Protein AF-Q8TXS4-F1 (afdb_monomer)

Mean predicted aligned error: 10.12 Å

Structure (mmCIF, N/CA/C/O backbone):
data_AF-Q8TXS4-F1
#
_entry.id   AF-Q8TXS4-F1
#
loop_
_atom_site.group_PDB
_atom_site.id
_atom_site.type_symbol
_atom_site.label_atom_id
_atom_site.label_alt_id
_atom_site.label_comp_id
_atom_site.label_asym_id
_atom_site.label_entity_id
_atom_site.label_seq_id
_atom_site.pdbx_PDB_ins_code
_atom_site.Cartn_x
_atom_site.Cartn_y
_atom_site.Cartn_z
_atom_site.occupancy
_atom_site.B_iso_or_equiv
_atom_site.auth_seq_id
_atom_site.auth_comp_id
_atom_site.auth_asym_id
_atom_site.auth_atom_id
_atom_site.pdbx_PDB_model_num
ATOM 1 N N . MET A 1 1 ? 24.241 5.174 -9.490 1.00 76.69 1 MET A N 1
ATOM 2 C CA . MET A 1 1 ? 23.775 6.094 -8.426 1.00 76.69 1 MET A CA 1
ATOM 3 C C . MET A 1 1 ? 23.620 5.299 -7.142 1.00 76.69 1 MET A C 1
ATOM 5 O O . MET A 1 1 ? 23.327 4.119 -7.252 1.00 76.69 1 MET A O 1
ATOM 9 N N . ASP A 1 2 ? 23.836 5.880 -5.960 1.00 83.88 2 ASP A N 1
ATOM 10 C CA . ASP A 1 2 ? 23.530 5.173 -4.710 1.00 83.88 2 ASP A CA 1
ATOM 11 C C . ASP A 1 2 ? 22.071 5.401 -4.267 1.00 83.88 2 ASP A C 1
ATOM 13 O O . ASP A 1 2 ? 21.430 6.391 -4.632 1.00 83.88 2 ASP A O 1
ATOM 17 N N . VAL A 1 3 ? 21.541 4.469 -3.471 1.00 84.56 3 VAL A N 1
ATOM 18 C CA . VAL A 1 3 ? 20.161 4.510 -2.960 1.00 84.56 3 VAL A CA 1
ATOM 19 C C . VAL A 1 3 ? 19.860 5.779 -2.158 1.00 84.56 3 VAL A C 1
ATOM 21 O O . VAL A 1 3 ? 18.733 6.269 -2.164 1.00 84.56 3 VAL A O 1
ATOM 24 N N . LYS A 1 4 ? 20.860 6.363 -1.490 1.00 83.50 4 LYS A N 1
ATOM 25 C CA . LYS A 1 4 ? 20.676 7.559 -0.668 1.00 83.50 4 LYS A CA 1
ATOM 26 C C . LYS A 1 4 ? 20.434 8.787 -1.544 1.00 83.50 4 LYS A C 1
ATOM 28 O O . LYS A 1 4 ? 19.591 9.607 -1.184 1.00 83.50 4 LYS A O 1
ATOM 33 N N . THR A 1 5 ? 21.123 8.903 -2.680 1.0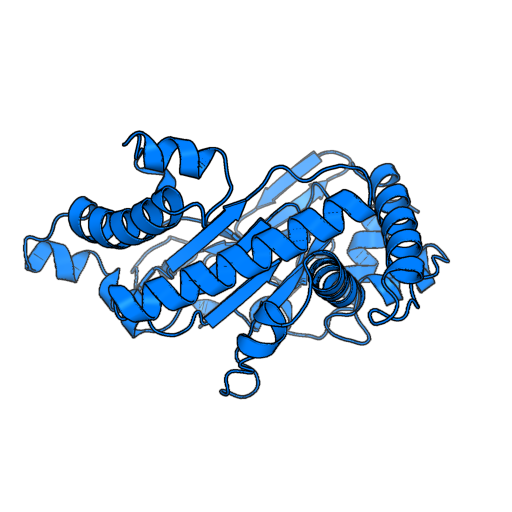0 85.50 5 THR A N 1
ATOM 34 C CA . THR A 1 5 ? 20.860 9.952 -3.673 1.00 85.50 5 THR A CA 1
ATOM 35 C C . THR A 1 5 ? 19.455 9.812 -4.247 1.00 85.50 5 THR A C 1
ATOM 37 O O . THR A 1 5 ? 18.709 10.784 -4.201 1.00 85.50 5 THR A O 1
ATOM 40 N N . LEU A 1 6 ? 19.057 8.614 -4.695 1.00 88.50 6 LEU A N 1
ATOM 41 C CA . LEU A 1 6 ? 17.713 8.383 -5.244 1.00 88.50 6 LEU A CA 1
ATOM 42 C C . LEU A 1 6 ? 16.617 8.791 -4.247 1.00 88.50 6 LEU A C 1
ATOM 44 O O . LEU A 1 6 ? 15.719 9.564 -4.578 1.00 88.50 6 LEU A O 1
ATOM 48 N N . VAL A 1 7 ? 16.718 8.309 -3.005 1.00 87.81 7 VAL A N 1
ATOM 49 C CA . VAL A 1 7 ? 15.757 8.618 -1.937 1.00 87.81 7 VAL A CA 1
ATOM 50 C C . VAL A 1 7 ? 15.738 10.119 -1.631 1.00 87.81 7 VAL A C 1
ATOM 52 O O . VAL A 1 7 ? 14.669 10.706 -1.468 1.00 87.81 7 VAL A O 1
ATOM 55 N N . GLY A 1 8 ? 16.909 10.760 -1.566 1.00 87.12 8 GLY A N 1
ATOM 56 C CA . GLY A 1 8 ? 17.025 12.197 -1.322 1.00 87.12 8 GLY A CA 1
ATOM 57 C C . GLY A 1 8 ? 16.352 13.038 -2.406 1.00 87.12 8 GLY A C 1
ATOM 58 O O . GLY A 1 8 ? 15.570 13.931 -2.086 1.00 87.12 8 GLY A O 1
ATOM 59 N N . GLU A 1 9 ? 16.611 12.717 -3.673 1.00 89.38 9 GLU A N 1
ATOM 60 C CA . GLU A 1 9 ? 16.019 13.387 -4.835 1.00 89.38 9 GLU A CA 1
ATOM 61 C C . GLU A 1 9 ? 14.502 13.186 -4.897 1.00 89.38 9 GLU A C 1
ATOM 63 O O . GLU A 1 9 ? 13.762 14.142 -5.140 1.00 89.38 9 GLU A O 1
ATOM 68 N N . TYR A 1 10 ? 14.027 11.974 -4.595 1.00 91.81 10 TYR A N 1
ATOM 69 C CA . TYR A 1 10 ? 12.601 11.684 -4.496 1.00 91.81 10 TYR A CA 1
ATOM 70 C C . TYR A 1 10 ? 11.911 12.563 -3.454 1.00 91.81 10 TYR A C 1
ATOM 72 O O . TYR A 1 10 ? 11.004 13.322 -3.798 1.00 91.81 10 TYR A O 1
ATOM 80 N N . TYR A 1 11 ? 12.373 12.551 -2.202 1.00 88.94 11 TYR A N 1
ATOM 81 C CA . TYR A 1 11 ? 11.743 13.362 -1.159 1.00 88.94 11 TYR A CA 1
ATOM 82 C C . TYR A 1 11 ? 11.880 14.871 -1.402 1.00 88.94 11 TYR A C 1
ATOM 84 O O . TYR A 1 11 ? 10.976 15.618 -1.031 1.00 88.94 11 TYR A O 1
ATOM 92 N N . ALA A 1 12 ? 12.959 15.328 -2.046 1.00 87.75 12 ALA A N 1
ATOM 93 C CA . ALA A 1 12 ? 13.121 16.728 -2.439 1.00 87.75 12 ALA A CA 1
ATOM 94 C C . ALA A 1 12 ? 12.160 17.154 -3.563 1.00 87.75 12 ALA A C 1
ATOM 96 O O . ALA A 1 12 ? 11.830 18.334 -3.670 1.00 87.75 12 ALA A O 1
ATOM 97 N N . SER A 1 13 ? 11.710 16.209 -4.393 1.00 89.19 13 SER A N 1
ATOM 98 C CA . SER A 1 13 ? 10.765 16.471 -5.483 1.00 89.19 13 SER A CA 1
ATOM 99 C C . SER A 1 13 ? 9.302 16.546 -5.029 1.00 89.19 13 SER A C 1
ATOM 101 O O . SER A 1 13 ? 8.462 17.100 -5.740 1.00 89.19 13 SER A O 1
ATOM 103 N N . LEU A 1 14 ? 8.987 16.020 -3.840 1.00 88.31 14 LEU A N 1
ATOM 104 C CA . LEU A 1 14 ? 7.622 15.989 -3.329 1.00 88.31 14 LEU A CA 1
ATOM 105 C C . LEU A 1 14 ? 7.101 17.396 -2.976 1.00 88.31 14 LEU A C 1
ATOM 107 O O . LEU A 1 14 ? 7.807 18.180 -2.335 1.00 88.31 14 LEU A O 1
ATOM 111 N N . PRO A 1 15 ? 5.832 17.717 -3.300 1.00 87.31 15 PRO A N 1
ATOM 112 C CA . PRO A 1 15 ? 5.191 18.941 -2.846 1.00 87.31 15 PRO A CA 1
ATOM 113 C C . PRO A 1 15 ? 5.181 19.054 -1.319 1.00 87.31 15 PRO A C 1
ATOM 115 O O . PRO A 1 15 ? 4.984 18.075 -0.589 1.00 87.31 15 PRO A O 1
ATOM 118 N N . SER A 1 16 ? 5.328 20.284 -0.827 1.00 84.25 16 SER A N 1
ATOM 119 C CA . SER A 1 16 ? 5.259 20.556 0.608 1.00 84.25 16 SER A CA 1
ATOM 120 C C . SER A 1 16 ? 3.925 20.083 1.192 1.00 84.25 16 SER A C 1
ATOM 122 O O . SER A 1 16 ? 2.856 20.386 0.668 1.00 84.25 16 SER A O 1
ATOM 124 N N . GLY A 1 17 ? 3.993 19.337 2.295 1.00 83.94 17 GLY A N 1
ATOM 125 C CA . GLY A 1 17 ? 2.818 18.841 3.012 1.00 83.94 17 GLY A CA 1
ATOM 126 C C . GLY A 1 17 ? 2.218 17.539 2.477 1.00 83.94 17 GLY A C 1
ATOM 127 O O . GLY A 1 17 ? 1.414 16.948 3.195 1.00 83.94 17 GLY A O 1
ATOM 128 N N . VAL A 1 18 ? 2.647 17.032 1.314 1.00 86.38 18 VAL A N 1
ATOM 129 C CA . VAL A 1 18 ? 2.029 15.846 0.687 1.00 86.38 18 VAL A CA 1
ATOM 130 C C . VAL A 1 18 ? 2.066 14.604 1.593 1.00 86.38 18 VAL A C 1
ATOM 132 O O . VAL A 1 18 ? 1.078 13.892 1.739 1.00 86.38 18 VAL A O 1
ATOM 135 N N . LEU A 1 19 ? 3.161 14.406 2.337 1.00 86.81 19 LEU A N 1
ATOM 136 C CA . LEU A 1 19 ? 3.313 13.290 3.286 1.00 86.81 19 LEU A CA 1
ATOM 137 C C . LEU A 1 19 ? 2.331 13.347 4.471 1.00 86.81 19 LEU A C 1
ATOM 139 O O . LEU A 1 19 ? 2.182 12.369 5.204 1.00 86.81 19 LEU A O 1
ATOM 143 N N . ARG A 1 20 ? 1.693 14.501 4.698 1.00 85.56 20 ARG A N 1
ATOM 144 C CA . ARG A 1 20 ? 0.724 14.735 5.778 1.00 85.56 20 ARG A CA 1
ATOM 145 C C . ARG A 1 20 ? -0.712 14.832 5.267 1.00 85.56 20 ARG A C 1
ATOM 147 O O . ARG A 1 20 ? -1.620 14.868 6.089 1.00 85.56 20 ARG A O 1
ATOM 154 N N . GLU A 1 21 ? -0.916 14.872 3.953 1.00 84.88 21 GLU A N 1
ATOM 155 C CA . GLU A 1 21 ? -2.221 15.104 3.326 1.00 84.88 21 GLU A CA 1
ATOM 156 C C . GLU A 1 21 ? -3.265 14.074 3.775 1.00 84.88 21 GLU A C 1
ATOM 158 O O . GLU A 1 21 ? -4.385 14.424 4.140 1.00 84.88 21 GLU A O 1
ATOM 163 N N . PHE A 1 22 ? -2.856 12.808 3.855 1.00 86.12 22 PHE A N 1
ATOM 164 C CA . PHE A 1 22 ? -3.712 11.684 4.245 1.00 86.12 22 PHE A CA 1
ATOM 165 C C . PHE A 1 22 ? -3.659 11.369 5.744 1.00 86.12 22 PHE A C 1
ATOM 167 O O . PHE A 1 22 ? -3.990 10.260 6.164 1.00 86.12 22 PHE A O 1
ATOM 174 N N . VAL A 1 23 ? -3.213 12.328 6.560 1.00 86.69 23 VAL A N 1
ATOM 175 C CA . VAL A 1 23 ? -3.133 12.185 8.012 1.00 86.69 23 VAL A CA 1
ATOM 176 C C . VAL A 1 23 ? -4.068 13.183 8.662 1.00 86.69 23 VAL A C 1
ATOM 178 O O . VAL A 1 23 ? -3.791 14.378 8.735 1.00 86.69 23 VAL A O 1
ATOM 181 N N . GLU A 1 24 ? -5.176 12.684 9.199 1.00 84.25 24 GLU A N 1
ATOM 182 C CA . GLU A 1 24 ? -6.076 13.548 9.943 1.00 84.25 24 GLU A CA 1
ATOM 183 C C . GLU A 1 24 ? -5.430 14.010 11.254 1.00 84.25 24 GLU A C 1
ATOM 185 O O . GLU A 1 24 ? -5.079 13.191 12.116 1.00 84.25 24 GLU A O 1
ATOM 190 N N . ASP A 1 25 ? -5.353 15.335 11.405 1.00 86.88 25 ASP A N 1
ATOM 191 C CA . ASP A 1 25 ? -4.751 16.039 12.539 1.00 86.88 25 ASP A CA 1
ATOM 192 C C . ASP A 1 25 ? -3.327 15.535 12.854 1.00 86.88 25 ASP A C 1
ATOM 194 O O . ASP A 1 25 ? -3.095 14.868 13.873 1.00 86.88 25 ASP A O 1
ATOM 198 N N . PRO A 1 26 ? -2.351 15.867 11.986 1.00 87.69 26 PRO A N 1
ATOM 199 C CA . PRO A 1 26 ? -0.956 15.441 12.107 1.00 87.69 26 PRO A CA 1
ATOM 200 C C . PRO A 1 26 ? -0.324 15.722 13.476 1.00 87.69 26 PRO A C 1
ATOM 202 O O . PRO A 1 26 ? 0.566 14.991 13.911 1.00 87.69 26 PRO A O 1
ATOM 205 N N . SER A 1 27 ? -0.777 16.780 14.156 1.00 88.62 27 SER A N 1
ATOM 206 C CA . SER A 1 27 ? -0.238 17.217 15.445 1.00 88.62 27 SER A CA 1
ATOM 207 C C . SER A 1 27 ? -0.609 16.301 16.610 1.00 88.62 27 SER A C 1
ATOM 209 O O . SER A 1 27 ? 0.082 16.293 17.625 1.00 88.62 27 SER A O 1
ATOM 211 N N . SER A 1 28 ? -1.662 15.499 16.439 1.00 89.38 28 SER A N 1
ATOM 212 C CA . SER A 1 28 ? -2.135 14.514 17.414 1.00 89.38 28 SER A CA 1
ATOM 213 C C . SER A 1 28 ? -1.543 13.114 17.206 1.00 89.38 28 SER A C 1
ATOM 215 O O . SER A 1 28 ? -1.910 12.175 17.914 1.00 89.38 28 SER A O 1
ATOM 217 N N . ARG A 1 29 ? -0.633 12.944 16.239 1.00 86.38 29 ARG A N 1
ATOM 218 C CA . ARG A 1 29 ? -0.048 11.645 15.892 1.00 86.38 29 ARG A CA 1
ATOM 219 C C . ARG A 1 29 ? 1.362 11.504 16.435 1.00 86.38 29 ARG A C 1
ATOM 221 O O . ARG A 1 29 ? 2.161 12.438 16.386 1.00 86.38 29 ARG A O 1
ATOM 228 N N . GLU A 1 30 ? 1.688 10.312 16.924 1.00 84.12 30 GLU A N 1
ATOM 229 C CA . GLU A 1 30 ? 3.088 9.906 17.017 1.00 84.12 30 GLU A CA 1
ATOM 230 C C . GLU A 1 30 ? 3.596 9.647 15.599 1.00 84.12 30 GLU A C 1
ATOM 232 O O . GLU A 1 30 ? 2.902 9.006 14.807 1.00 84.12 30 GLU A O 1
ATOM 237 N N . TRP A 1 31 ? 4.802 10.123 15.310 1.00 84.88 31 TRP A N 1
ATOM 238 C CA . TRP A 1 31 ? 5.500 9.891 14.057 1.00 84.88 31 TRP A CA 1
ATOM 239 C C . TRP A 1 31 ? 6.722 9.026 14.296 1.00 84.88 31 TRP A C 1
ATOM 241 O O . TRP A 1 31 ? 7.417 9.162 15.306 1.00 84.88 31 TRP A O 1
ATOM 251 N N . ALA A 1 32 ? 7.015 8.176 13.327 1.00 83.06 32 ALA A N 1
ATOM 252 C CA . ALA A 1 32 ? 8.233 7.405 13.314 1.00 83.06 32 ALA A CA 1
ATOM 253 C C . ALA A 1 32 ? 8.797 7.327 11.907 1.00 83.06 32 ALA A C 1
ATOM 255 O O . ALA A 1 32 ? 8.072 7.457 10.931 1.00 83.06 32 ALA A O 1
ATOM 256 N N . TYR A 1 33 ? 10.095 7.121 11.795 1.00 83.56 33 TYR A N 1
ATOM 257 C CA . TYR A 1 33 ? 10.742 6.992 10.502 1.00 83.56 33 TYR A CA 1
ATOM 258 C C . TYR A 1 33 ? 11.888 6.003 10.588 1.00 83.56 33 TYR A C 1
ATOM 260 O O . TYR A 1 33 ? 12.499 5.826 11.648 1.00 83.56 33 TYR A O 1
ATOM 268 N N . THR A 1 34 ? 12.168 5.380 9.455 1.00 79.31 34 THR A N 1
ATOM 269 C CA . THR A 1 34 ? 13.376 4.611 9.216 1.00 79.31 34 THR A CA 1
ATOM 270 C C . THR A 1 34 ? 14.323 5.442 8.366 1.00 79.31 34 THR A C 1
ATOM 272 O O . THR A 1 34 ? 13.889 6.155 7.465 1.00 79.31 34 THR A O 1
ATOM 275 N N . PHE A 1 35 ? 15.619 5.396 8.643 1.00 74.94 35 PHE A N 1
ATOM 276 C CA . PHE A 1 35 ? 16.620 6.075 7.821 1.00 74.94 35 PHE A CA 1
ATOM 277 C C . PHE A 1 35 ? 17.735 5.123 7.417 1.00 74.94 35 PHE A C 1
ATOM 279 O O . PHE A 1 35 ? 18.043 4.181 8.149 1.00 74.94 35 PHE A O 1
ATOM 286 N N . LEU A 1 36 ? 18.346 5.406 6.265 1.00 66.38 36 LEU A N 1
ATOM 287 C CA . LEU A 1 36 ? 19.587 4.762 5.848 1.00 66.38 36 LEU A CA 1
ATOM 288 C C . LEU A 1 36 ? 20.748 5.349 6.647 1.00 66.38 36 LEU A C 1
ATOM 290 O O . LEU A 1 36 ? 21.107 6.519 6.480 1.00 66.38 36 LEU A O 1
ATOM 294 N N . LYS A 1 37 ? 21.370 4.532 7.496 1.00 60.47 37 LYS A N 1
ATOM 295 C CA . LYS A 1 37 ? 22.645 4.852 8.140 1.00 60.47 37 LYS A CA 1
ATOM 296 C C . LYS A 1 37 ? 23.725 3.911 7.608 1.00 60.47 37 LYS A C 1
ATOM 298 O O . LYS A 1 37 ? 24.028 2.889 8.210 1.00 60.47 37 LYS A O 1
ATOM 303 N N . GLY A 1 38 ? 24.311 4.257 6.463 1.00 58.50 38 GLY A N 1
ATOM 304 C CA . GLY A 1 38 ? 25.158 3.310 5.730 1.00 58.50 38 GLY A CA 1
ATOM 305 C C . GLY A 1 38 ? 24.282 2.224 5.104 1.00 58.50 38 GLY A C 1
ATOM 306 O O . GLY A 1 38 ? 23.376 2.569 4.351 1.00 58.50 38 GLY A O 1
ATOM 307 N N . ARG A 1 39 ? 24.528 0.949 5.439 1.00 42.09 39 ARG A N 1
ATOM 308 C CA . ARG A 1 39 ? 23.667 -0.187 5.048 1.00 42.09 39 ARG A CA 1
ATOM 309 C C . ARG A 1 39 ? 22.559 -0.506 6.063 1.00 42.09 39 ARG A C 1
ATOM 311 O O . ARG A 1 39 ? 21.677 -1.300 5.764 1.00 42.09 39 ARG A O 1
ATOM 318 N N . ASP A 1 40 ? 22.575 0.118 7.242 1.00 41.72 40 ASP A N 1
ATOM 319 C CA . ASP A 1 40 ? 21.648 -0.225 8.323 1.00 41.72 40 ASP A CA 1
ATOM 320 C C . ASP A 1 40 ? 20.399 0.664 8.331 1.00 41.72 40 ASP A C 1
ATOM 322 O O . ASP A 1 40 ? 20.472 1.885 8.151 1.00 41.72 40 ASP A O 1
ATOM 326 N N . ILE A 1 41 ? 19.248 0.047 8.614 1.00 51.38 41 ILE A N 1
ATOM 327 C CA . ILE A 1 41 ? 17.962 0.720 8.811 1.00 51.38 41 ILE A CA 1
ATOM 328 C C . ILE A 1 41 ? 17.812 1.052 10.296 1.00 51.38 41 ILE A C 1
ATOM 330 O O . ILE A 1 41 ? 17.766 0.155 11.138 1.00 51.38 41 ILE A O 1
ATOM 334 N N . VAL A 1 42 ? 17.682 2.335 10.635 1.00 53.47 42 VAL A N 1
ATOM 335 C CA . VAL A 1 42 ? 17.493 2.766 12.030 1.00 53.47 42 VAL A CA 1
ATOM 336 C C . VAL A 1 42 ? 16.129 3.418 12.205 1.00 53.47 42 VAL A C 1
ATOM 338 O O . VAL A 1 42 ? 15.752 4.301 11.439 1.00 53.47 42 VAL A O 1
ATOM 341 N N . PHE A 1 43 ? 15.394 2.993 13.233 1.00 53.12 43 PHE A N 1
ATOM 342 C CA . PHE A 1 43 ? 14.059 3.489 13.548 1.00 53.12 43 PHE A CA 1
ATOM 343 C C . PHE A 1 43 ? 14.100 4.550 14.660 1.00 53.12 43 PHE A C 1
ATOM 345 O O . PHE A 1 43 ? 14.632 4.311 15.745 1.00 53.12 43 PHE A O 1
ATOM 352 N N . THR A 1 44 ? 13.503 5.719 14.419 1.00 57.34 44 THR A N 1
ATOM 353 C CA . THR A 1 44 ? 13.484 6.842 15.379 1.00 57.34 44 THR A CA 1
ATOM 354 C C . THR A 1 44 ? 12.109 7.492 15.479 1.00 57.34 44 THR A C 1
ATOM 356 O O . THR A 1 44 ? 11.436 7.714 14.479 1.00 57.34 44 THR A O 1
ATOM 359 N N . ARG A 1 45 ? 11.711 7.847 16.709 1.00 55.22 45 ARG A N 1
ATOM 360 C CA . ARG A 1 45 ? 10.367 8.362 17.058 1.00 55.22 45 ARG A CA 1
ATOM 361 C C . ARG A 1 45 ? 10.298 9.868 17.376 1.00 55.22 45 ARG A C 1
ATOM 363 O O . ARG A 1 45 ? 9.291 10.339 17.890 1.00 55.22 45 ARG A O 1
ATOM 370 N N . LYS A 1 46 ? 11.385 10.641 17.205 1.00 51.91 46 LYS A N 1
ATOM 371 C CA . LYS A 1 46 ? 11.540 11.907 17.967 1.00 51.91 46 LYS A CA 1
ATOM 372 C C . LYS A 1 46 ? 12.163 13.126 17.260 1.00 51.91 46 LYS A C 1
ATOM 374 O O . LYS A 1 46 ? 12.778 13.942 17.938 1.00 51.91 46 LYS A O 1
ATOM 379 N N . ARG A 1 47 ? 11.981 13.324 15.947 1.00 47.72 47 ARG A N 1
ATOM 380 C CA . ARG A 1 47 ? 12.389 14.593 15.287 1.00 47.72 47 ARG A CA 1
ATOM 381 C C . ARG A 1 47 ? 11.243 15.282 14.559 1.00 47.72 47 ARG A C 1
ATOM 383 O O . ARG A 1 47 ? 10.262 14.626 14.215 1.00 47.72 47 ARG A O 1
ATOM 390 N N . ARG A 1 48 ? 11.360 16.604 14.372 1.00 48.31 48 ARG A N 1
ATOM 391 C CA . ARG A 1 48 ? 10.458 17.349 13.486 1.00 48.31 48 ARG A CA 1
ATOM 392 C C . ARG A 1 48 ? 10.649 16.815 12.070 1.00 48.31 48 ARG A C 1
ATOM 394 O O . ARG A 1 48 ? 11.775 16.605 11.643 1.00 48.31 48 ARG A O 1
ATOM 401 N N . LEU A 1 49 ? 9.550 16.558 11.374 1.00 51.78 49 LEU A N 1
ATOM 402 C CA . LEU A 1 49 ? 9.527 16.014 10.008 1.00 51.78 49 LEU A CA 1
ATOM 403 C C . LEU A 1 49 ? 10.385 16.831 9.029 1.00 51.78 49 LEU A C 1
ATOM 405 O O . LEU A 1 49 ? 11.036 16.283 8.153 1.00 51.78 49 LEU A O 1
ATOM 409 N N . ASP A 1 50 ? 10.396 18.138 9.242 1.00 51.53 50 ASP A N 1
ATOM 410 C CA . ASP A 1 50 ? 11.163 19.168 8.547 1.00 51.53 50 ASP A CA 1
ATOM 411 C C . ASP A 1 50 ? 12.687 19.088 8.794 1.00 51.53 50 ASP A C 1
ATOM 413 O O . ASP A 1 50 ? 13.459 19.690 8.056 1.00 51.53 50 ASP A O 1
ATOM 417 N N . GLU A 1 51 ? 13.143 18.306 9.779 1.00 44.91 51 GLU A N 1
ATOM 418 C CA . GLU A 1 51 ? 14.566 18.095 10.100 1.00 44.91 51 GLU A CA 1
ATOM 419 C C . GLU A 1 51 ? 15.113 16.758 9.580 1.00 44.91 51 GLU A C 1
ATOM 421 O O . GLU A 1 51 ? 16.291 16.446 9.783 1.00 44.91 51 GLU A O 1
ATOM 426 N N . VAL A 1 52 ? 14.271 15.923 8.968 1.00 51.88 52 VAL A N 1
ATOM 427 C CA . VAL A 1 52 ? 14.677 14.587 8.532 1.00 51.88 52 VAL A CA 1
ATOM 428 C C . VAL A 1 52 ? 14.933 14.620 7.029 1.00 51.88 52 VAL A C 1
ATOM 430 O O . VAL A 1 52 ? 14.039 14.387 6.226 1.00 51.88 52 VAL A O 1
ATOM 433 N N . SER A 1 53 ? 16.169 14.914 6.634 1.00 51.03 53 SER A N 1
ATOM 434 C CA . SER A 1 53 ? 16.649 14.593 5.290 1.00 51.03 53 SER A CA 1
ATOM 435 C C . SER A 1 53 ? 17.149 13.142 5.270 1.00 51.03 53 SER A C 1
ATOM 437 O O . SER A 1 53 ? 17.883 12.713 6.161 1.00 51.03 53 SER A O 1
ATOM 439 N N . GLY A 1 54 ? 16.726 12.357 4.274 1.00 60.41 54 GLY A N 1
ATOM 440 C CA . GLY A 1 54 ? 17.222 10.989 4.067 1.00 60.41 54 GLY A CA 1
ATOM 441 C C . GLY A 1 54 ? 16.586 9.892 4.932 1.00 60.41 54 GLY A C 1
ATOM 442 O O . GLY A 1 54 ? 17.224 8.865 5.175 1.00 60.41 54 GLY A O 1
ATOM 443 N N . PHE A 1 55 ? 15.346 10.074 5.401 1.00 68.25 55 PHE A N 1
ATOM 444 C CA . PHE A 1 55 ? 14.549 8.919 5.822 1.00 68.25 55 PHE A CA 1
ATOM 445 C C . PHE A 1 55 ? 14.111 8.123 4.596 1.00 68.25 55 PHE A C 1
ATOM 447 O O . PHE A 1 55 ? 13.950 8.681 3.516 1.00 68.25 55 PHE A O 1
ATOM 454 N N . LEU A 1 56 ? 13.937 6.820 4.770 1.00 75.38 56 LEU A N 1
ATOM 455 C CA . LEU A 1 56 ? 13.520 5.927 3.706 1.00 75.38 56 LEU A CA 1
ATOM 456 C C . LEU A 1 56 ? 12.027 5.642 3.821 1.00 75.38 56 LEU A C 1
ATOM 458 O O . LEU A 1 56 ? 11.289 5.912 2.878 1.00 75.38 56 LEU A O 1
ATOM 462 N N . GLU A 1 57 ? 11.561 5.255 5.010 1.00 85.88 57 GLU A N 1
ATOM 463 C CA . GLU A 1 57 ? 10.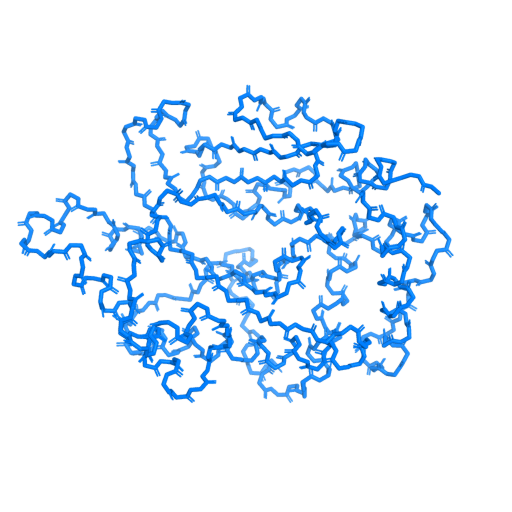138 5.104 5.303 1.00 85.88 57 GLU A CA 1
ATOM 464 C C . GLU A 1 57 ? 9.708 6.045 6.438 1.00 85.88 57 GLU A C 1
ATOM 466 O O . GLU A 1 57 ? 10.417 6.242 7.426 1.00 85.88 57 GLU A O 1
ATOM 471 N N . LEU A 1 58 ? 8.510 6.601 6.323 1.00 87.00 58 LEU A N 1
ATOM 472 C CA . LEU A 1 58 ? 7.876 7.481 7.289 1.00 87.00 58 LEU A CA 1
ATOM 473 C C . LEU A 1 58 ? 6.533 6.887 7.682 1.00 87.00 58 LEU A C 1
ATOM 475 O O . LEU A 1 58 ? 5.732 6.484 6.840 1.00 87.00 58 LEU A O 1
ATOM 479 N N . TYR A 1 59 ? 6.269 6.900 8.975 1.00 86.62 59 TYR A N 1
ATOM 480 C CA . TYR A 1 59 ? 5.099 6.328 9.597 1.00 86.62 59 TYR A CA 1
ATOM 481 C C . TYR A 1 59 ? 4.434 7.317 10.548 1.00 86.62 59 TYR A C 1
ATOM 483 O O . TYR A 1 59 ? 5.095 8.149 11.174 1.00 86.62 59 TYR A O 1
ATOM 491 N N . HIS A 1 60 ? 3.133 7.147 10.736 1.00 86.56 60 HIS A N 1
ATOM 492 C CA . HIS A 1 60 ? 2.394 7.750 11.835 1.00 86.56 60 HIS A CA 1
ATOM 493 C C . HIS A 1 60 ? 1.567 6.693 12.560 1.00 86.56 60 HIS A C 1
ATOM 495 O O . HIS A 1 60 ? 1.172 5.683 11.990 1.00 86.56 60 HIS A O 1
ATOM 501 N N . SER A 1 61 ? 1.287 6.916 13.833 1.00 82.06 61 SER A N 1
ATOM 502 C CA . SER A 1 61 ? 0.400 6.043 14.604 1.00 82.06 61 SER A CA 1
ATOM 503 C C . SER A 1 61 ? -1.041 6.070 14.070 1.00 82.06 61 SER A C 1
ATOM 505 O O . SER A 1 61 ? -1.568 7.117 13.678 1.00 82.06 61 SER A O 1
ATOM 507 N N . THR A 1 62 ? -1.697 4.911 14.111 1.00 80.19 62 THR A N 1
ATOM 508 C CA . THR A 1 62 ? -3.164 4.742 14.022 1.00 80.19 62 THR A CA 1
ATOM 509 C C . THR A 1 62 ? -3.897 5.509 15.123 1.00 80.19 62 THR A C 1
ATOM 511 O O . THR A 1 62 ? -5.048 5.903 14.948 1.00 80.19 62 THR A O 1
ATOM 514 N N . GLY A 1 63 ? -3.250 5.722 16.271 1.00 79.38 63 GLY A N 1
ATOM 515 C CA . GLY A 1 63 ? -3.812 6.425 17.419 1.00 79.38 63 GLY A CA 1
ATOM 516 C C . GLY A 1 63 ? -3.709 7.938 17.300 1.00 79.38 63 GLY A C 1
ATOM 517 O O . GLY A 1 63 ? -2.706 8.474 16.831 1.00 79.38 63 GLY A O 1
ATOM 518 N N . LYS A 1 64 ? -4.738 8.634 17.782 1.00 83.75 64 LYS A N 1
ATOM 519 C CA . LYS A 1 64 ? -4.688 10.075 18.060 1.00 83.75 64 LYS A CA 1
ATOM 520 C C . LYS A 1 64 ? -4.486 10.283 19.548 1.00 83.75 64 LYS A C 1
ATOM 522 O O . LYS A 1 64 ? -5.192 9.675 20.346 1.00 83.75 64 LYS A O 1
ATOM 527 N N . PHE A 1 65 ? -3.583 11.168 19.935 1.00 83.00 65 PHE A N 1
ATOM 528 C CA . PHE A 1 65 ? -3.234 11.423 21.329 1.00 83.00 65 PHE A CA 1
ATOM 529 C C . PHE A 1 65 ? -3.240 12.921 21.612 1.00 83.00 65 PHE A C 1
ATOM 531 O O . PHE A 1 65 ? -2.861 13.723 20.761 1.00 83.00 65 PHE A O 1
ATOM 538 N N . LYS A 1 66 ? -3.611 13.303 22.838 1.00 89.06 66 LYS A N 1
ATOM 539 C CA . LYS A 1 66 ? -3.401 14.674 23.328 1.00 89.06 66 LYS A CA 1
ATOM 540 C C . LYS A 1 66 ? -1.913 14.992 23.458 1.00 89.06 66 LYS A C 1
ATOM 542 O O . LYS A 1 66 ? -1.503 16.109 23.164 1.00 89.06 66 LYS A O 1
ATOM 547 N N . ASN A 1 67 ? -1.115 14.012 23.887 1.00 86.00 67 ASN A N 1
ATOM 548 C CA . ASN A 1 67 ? 0.340 14.106 23.926 1.00 86.00 67 ASN A CA 1
ATOM 549 C C . ASN A 1 67 ? 0.961 12.921 23.166 1.00 86.00 67 ASN A C 1
ATOM 551 O O . ASN A 1 67 ? 1.232 11.869 23.749 1.00 86.00 67 ASN A O 1
ATOM 555 N N . PRO A 1 68 ? 1.206 13.064 21.855 1.00 83.12 68 PRO A N 1
ATOM 556 C CA . PRO A 1 68 ? 1.657 11.946 21.032 1.00 83.12 68 PRO A CA 1
ATOM 557 C C . PRO A 1 68 ? 3.084 11.490 21.329 1.00 83.12 68 PRO A C 1
ATOM 559 O O . PRO A 1 68 ? 3.446 10.371 20.991 1.00 83.12 68 PRO A O 1
ATOM 562 N N . LYS A 1 69 ? 3.899 12.322 21.992 1.00 79.50 69 LYS A N 1
ATOM 563 C CA . LYS A 1 69 ? 5.267 11.949 22.386 1.00 79.50 69 LYS A CA 1
ATOM 564 C C . LYS A 1 69 ? 5.303 10.982 23.571 1.00 79.50 69 LYS A C 1
ATOM 566 O O . LYS A 1 69 ? 6.282 10.251 23.702 1.00 79.50 69 LYS A O 1
ATOM 571 N N . SER A 1 70 ? 4.294 11.027 24.440 1.00 79.19 70 SER A N 1
ATOM 572 C CA . SER A 1 70 ? 4.145 10.137 25.602 1.00 79.19 70 SER A CA 1
ATOM 573 C C . SER A 1 70 ? 3.029 9.104 25.427 1.00 79.19 70 SER A C 1
ATOM 575 O O . SER A 1 70 ? 2.847 8.263 26.300 1.00 79.19 70 SER A O 1
ATOM 577 N N . TRP A 1 71 ? 2.290 9.157 24.312 1.00 75.44 71 TRP A N 1
ATOM 578 C CA . TRP A 1 71 ? 1.078 8.364 24.068 1.00 75.44 71 TRP A CA 1
ATOM 579 C C . TRP A 1 71 ? -0.035 8.594 25.101 1.00 75.44 71 TRP A C 1
ATOM 581 O O . TRP A 1 71 ? -0.887 7.730 25.318 1.00 75.44 71 TRP A O 1
ATOM 591 N N . GLU A 1 72 ? -0.058 9.766 25.734 1.00 78.31 72 GLU A N 1
ATOM 592 C CA . GLU A 1 72 ? -1.054 10.097 26.750 1.00 78.31 72 GLU A CA 1
ATOM 593 C C . GLU A 1 72 ? -2.294 10.763 26.147 1.00 78.31 72 GLU A C 1
ATOM 595 O O . GLU A 1 72 ? -2.238 11.548 25.192 1.00 78.31 72 GLU A O 1
ATOM 600 N N . GLY A 1 73 ? -3.444 10.474 26.761 1.00 82.00 73 GLY A N 1
ATOM 601 C CA . GLY A 1 73 ? -4.729 11.040 26.368 1.00 82.00 73 GLY A CA 1
ATOM 602 C C . GLY A 1 73 ? -5.186 10.558 24.994 1.00 82.00 73 GLY A C 1
ATOM 603 O O . GLY A 1 73 ? -5.409 11.381 24.110 1.00 82.00 73 GLY A O 1
ATOM 604 N N . LEU A 1 74 ? -5.319 9.240 24.817 1.00 79.88 74 LEU A N 1
ATOM 605 C CA . LEU A 1 74 ? -5.862 8.630 23.603 1.00 79.88 74 LEU A CA 1
ATOM 606 C C . LEU A 1 74 ? -7.231 9.241 23.241 1.00 79.88 74 LEU A C 1
ATOM 608 O O . LEU A 1 74 ? -8.155 9.293 24.052 1.00 79.88 74 LEU A O 1
ATOM 612 N N . LEU A 1 75 ? -7.351 9.695 21.999 1.00 79.25 75 LEU A N 1
ATOM 613 C CA . LEU A 1 75 ? -8.538 10.307 21.405 1.00 79.25 75 LEU A CA 1
ATOM 614 C C . LEU A 1 75 ? -9.294 9.338 20.480 1.00 79.25 75 LEU A C 1
ATOM 616 O O . LEU A 1 75 ? -10.437 9.620 20.111 1.00 79.25 75 LEU A O 1
ATOM 620 N N . GLY A 1 76 ? -8.687 8.209 20.118 1.00 77.94 76 GLY A N 1
ATOM 621 C CA . GLY A 1 76 ? -9.273 7.164 19.280 1.00 77.94 76 GLY A CA 1
ATOM 622 C C . GLY A 1 76 ? -8.244 6.535 18.345 1.00 77.94 76 GLY A C 1
ATOM 623 O O . GLY A 1 76 ? -7.110 7.008 18.262 1.00 77.94 76 GLY A O 1
ATOM 624 N N . TRP A 1 77 ? -8.670 5.491 17.639 1.00 78.69 77 TRP A N 1
ATOM 625 C CA . TRP A 1 77 ? -7.863 4.740 16.678 1.00 78.69 77 TRP A CA 1
ATOM 626 C C . TRP A 1 77 ? -8.492 4.811 15.299 1.00 78.69 77 TRP A C 1
ATOM 628 O O . TRP A 1 77 ? -9.698 4.601 15.186 1.00 78.69 77 TRP A O 1
ATOM 638 N N . ASP A 1 78 ? -7.686 5.065 14.275 1.00 81.69 78 ASP A N 1
ATOM 639 C CA . ASP A 1 78 ? -8.084 4.801 12.895 1.00 81.69 78 ASP A CA 1
ATOM 640 C C . ASP A 1 78 ? -8.181 3.286 12.669 1.00 81.69 78 ASP A C 1
ATOM 642 O O . ASP A 1 78 ? -7.417 2.513 13.255 1.00 81.69 78 ASP A O 1
ATOM 646 N N . LEU A 1 79 ? -9.089 2.863 11.790 1.00 79.31 79 LEU A N 1
ATOM 647 C CA . LEU A 1 79 ? -9.085 1.495 11.281 1.00 79.31 79 LEU A CA 1
ATOM 648 C C . LEU A 1 79 ? -8.150 1.425 10.079 1.00 79.31 79 LEU A C 1
ATOM 650 O O . LEU A 1 79 ? -8.296 2.201 9.135 1.00 79.31 79 LEU A O 1
ATOM 654 N N . VAL A 1 80 ? -7.236 0.461 10.086 1.00 78.56 80 VAL A N 1
ATOM 655 C CA . VAL A 1 80 ? -6.411 0.138 8.923 1.00 78.56 80 VAL A CA 1
ATOM 656 C C . VAL A 1 80 ? -6.540 -1.343 8.627 1.00 78.56 80 VAL A C 1
ATOM 658 O O . VAL A 1 80 ? -6.321 -2.171 9.508 1.00 78.56 80 VAL A O 1
ATOM 661 N N . ILE A 1 81 ? -6.897 -1.657 7.387 1.00 79.94 81 ILE A N 1
ATOM 662 C CA . ILE A 1 81 ? -6.882 -3.011 6.846 1.00 79.94 81 ILE A CA 1
ATOM 663 C C . ILE A 1 81 ? -5.659 -3.108 5.947 1.00 79.94 81 ILE A C 1
ATOM 665 O O . ILE A 1 81 ? -5.468 -2.295 5.044 1.00 79.94 81 ILE A O 1
ATOM 669 N N . ASP A 1 82 ? -4.826 -4.088 6.251 1.00 81.44 82 ASP A N 1
ATOM 670 C CA . ASP A 1 82 ? -3.557 -4.358 5.598 1.00 81.44 82 ASP A CA 1
ATOM 671 C C . ASP A 1 82 ? -3.723 -5.629 4.763 1.00 81.44 82 ASP A C 1
ATOM 673 O O . ASP A 1 82 ? -3.959 -6.706 5.320 1.00 81.44 82 ASP A O 1
ATOM 677 N N . VAL A 1 83 ? -3.715 -5.479 3.439 1.00 81.94 83 VAL A N 1
ATOM 678 C CA . VAL A 1 83 ? -3.970 -6.558 2.481 1.00 81.94 83 VAL A CA 1
ATOM 679 C C . VAL A 1 83 ? -2.682 -6.830 1.724 1.00 81.94 83 VAL A C 1
ATOM 681 O O . VAL A 1 83 ? -2.345 -6.089 0.808 1.00 81.94 83 VAL A O 1
ATOM 684 N N . ASP A 1 84 ? -1.979 -7.889 2.114 1.00 82.00 84 ASP A N 1
ATOM 685 C CA . ASP A 1 84 ? -0.690 -8.295 1.552 1.00 82.00 84 ASP A CA 1
ATOM 686 C C . ASP A 1 84 ? -0.826 -9.610 0.786 1.00 82.00 84 ASP A C 1
ATOM 688 O O . ASP A 1 84 ? -1.336 -10.589 1.326 1.00 82.00 84 ASP A O 1
ATOM 692 N N . ALA A 1 85 ? -0.264 -9.672 -0.417 1.00 81.94 85 ALA A N 1
ATOM 693 C CA . ALA A 1 85 ? -0.110 -10.903 -1.178 1.00 81.94 85 ALA A CA 1
ATOM 694 C C . ALA A 1 85 ? 1.373 -11.227 -1.394 1.00 81.94 85 ALA A C 1
ATOM 696 O O . ALA A 1 85 ? 2.245 -10.366 -1.286 1.00 81.94 85 ALA A O 1
ATOM 697 N N . GLU A 1 86 ? 1.667 -12.480 -1.722 1.00 87.56 86 GLU A N 1
ATOM 698 C CA . GLU A 1 86 ? 2.923 -12.803 -2.395 1.00 87.56 86 GLU A CA 1
ATOM 699 C C . GLU A 1 86 ? 2.726 -12.528 -3.885 1.00 87.56 86 GLU A C 1
ATOM 701 O O . GLU A 1 86 ? 1.811 -13.074 -4.505 1.00 87.56 86 GLU A O 1
ATOM 706 N N . LEU A 1 87 ? 3.539 -11.624 -4.433 1.00 88.56 87 LEU A N 1
ATOM 707 C CA . LEU A 1 87 ? 3.463 -11.217 -5.832 1.00 88.56 87 LEU A CA 1
ATOM 708 C C . LEU A 1 87 ? 4.604 -11.875 -6.626 1.00 88.56 87 LEU A C 1
ATOM 710 O O . LEU A 1 87 ? 5.720 -11.945 -6.107 1.00 88.56 87 LEU A O 1
ATOM 714 N N . PRO A 1 88 ? 4.350 -12.350 -7.860 1.00 93.00 88 PRO A N 1
ATOM 715 C CA . PRO A 1 88 ? 5.391 -12.882 -8.741 1.00 93.00 88 PRO A CA 1
ATOM 716 C C . PRO A 1 88 ? 6.494 -11.857 -9.037 1.00 93.00 88 PRO A C 1
ATOM 718 O O . PRO A 1 88 ? 6.236 -10.660 -9.013 1.00 93.00 88 PRO A O 1
ATOM 721 N N . GLU A 1 89 ? 7.707 -12.312 -9.358 1.00 91.25 89 GLU A N 1
ATOM 722 C CA . GLU A 1 89 ? 8.804 -11.416 -9.772 1.00 91.25 89 GLU A CA 1
ATOM 723 C C . GLU A 1 89 ? 8.707 -10.989 -11.243 1.00 91.25 89 GLU A C 1
ATOM 725 O O . GLU A 1 89 ? 9.180 -9.914 -11.604 1.00 91.25 89 GLU A O 1
ATOM 730 N N . GLU A 1 90 ? 8.097 -11.823 -12.091 1.00 95.50 90 GLU A N 1
ATOM 731 C CA . GLU A 1 90 ? 7.912 -11.527 -13.513 1.00 95.50 90 GLU A CA 1
ATOM 732 C C . GLU A 1 90 ? 6.952 -10.326 -13.679 1.00 95.50 90 GLU A C 1
ATOM 734 O O . GLU A 1 90 ? 5.867 -10.357 -13.088 1.00 95.50 90 GLU A O 1
ATOM 739 N N . PRO A 1 91 ? 7.328 -9.268 -14.429 1.00 95.44 91 PRO A N 1
ATOM 740 C CA . PRO A 1 91 ? 6.589 -8.003 -14.471 1.00 95.44 91 PRO A CA 1
ATOM 741 C C . PRO A 1 91 ? 5.105 -8.116 -14.838 1.00 95.44 91 PRO A C 1
ATOM 743 O O . PRO A 1 91 ? 4.264 -7.525 -14.158 1.00 95.44 91 PRO A O 1
ATOM 746 N N . GLU A 1 92 ? 4.746 -8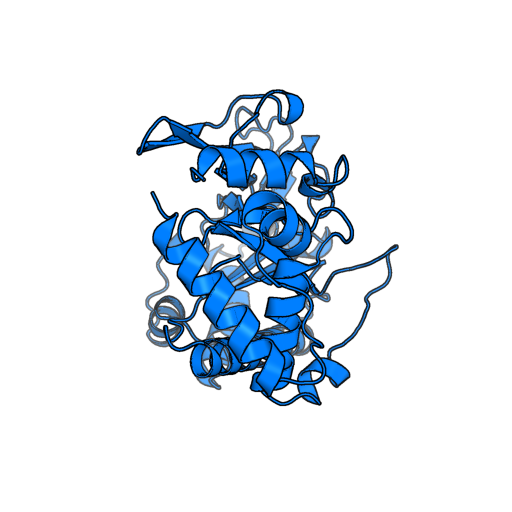.879 -15.869 1.00 96.38 92 GLU A N 1
ATOM 747 C CA . GLU A 1 92 ? 3.354 -9.006 -16.308 1.00 96.38 92 GLU A CA 1
ATOM 748 C C . GLU A 1 92 ? 2.513 -9.756 -15.263 1.00 96.38 92 GLU A C 1
ATOM 750 O O . GLU A 1 92 ? 1.411 -9.331 -14.898 1.00 96.38 92 GLU A O 1
ATOM 755 N N . ALA A 1 93 ? 3.039 -10.859 -14.728 1.00 96.88 93 ALA A N 1
ATOM 756 C CA . ALA A 1 93 ? 2.405 -11.639 -13.673 1.00 96.88 93 ALA A CA 1
ATOM 757 C C . ALA A 1 93 ? 2.291 -10.853 -12.359 1.00 96.88 93 ALA A C 1
ATOM 759 O O . ALA A 1 93 ? 1.278 -10.983 -11.658 1.00 96.88 93 ALA A O 1
ATOM 760 N N . PHE A 1 94 ? 3.284 -10.020 -12.034 1.00 95.88 94 PHE A N 1
ATOM 761 C CA . PHE A 1 94 ? 3.228 -9.072 -10.923 1.00 95.88 94 PHE A CA 1
ATOM 762 C C . PHE A 1 94 ? 2.049 -8.114 -11.103 1.00 95.88 94 PHE A C 1
ATOM 764 O O . PHE A 1 94 ? 1.200 -8.019 -10.214 1.00 95.88 94 PHE A O 1
ATOM 771 N N . LEU A 1 95 ? 1.958 -7.452 -12.262 1.00 95.88 95 LEU A N 1
ATOM 772 C CA . LEU A 1 95 ? 0.923 -6.455 -12.548 1.00 95.88 95 LEU A CA 1
ATOM 773 C C . LEU A 1 95 ? -0.478 -7.078 -12.538 1.00 95.88 95 LEU A C 1
ATOM 775 O O . LEU A 1 95 ? -1.360 -6.568 -11.848 1.00 95.88 95 LEU A O 1
ATOM 779 N N . LYS A 1 96 ? -0.673 -8.238 -13.178 1.00 96.19 96 LYS A N 1
ATOM 780 C CA . LYS A 1 96 ? -1.944 -8.986 -13.109 1.00 96.19 96 LYS A CA 1
ATOM 781 C C . LYS A 1 96 ? -2.335 -9.326 -11.672 1.00 96.19 96 LYS A C 1
ATOM 783 O O . LYS A 1 96 ? -3.482 -9.133 -11.272 1.00 96.19 96 LYS A O 1
ATOM 788 N N . SER A 1 97 ? -1.387 -9.822 -10.878 1.00 94.94 97 SER A N 1
ATOM 789 C CA . SER A 1 97 ? -1.649 -10.181 -9.478 1.00 94.94 97 SER A CA 1
ATOM 790 C C . SER A 1 97 ? -2.009 -8.952 -8.640 1.00 94.94 97 SER A C 1
ATOM 792 O O . SER A 1 97 ? -2.914 -9.016 -7.807 1.00 94.94 97 SER A O 1
ATOM 794 N N . LEU A 1 98 ? -1.350 -7.820 -8.895 1.00 93.19 98 LEU A N 1
ATOM 795 C CA . LEU A 1 98 ? -1.622 -6.550 -8.232 1.00 93.19 98 LEU A CA 1
ATOM 796 C C . LEU A 1 98 ? -3.010 -5.997 -8.582 1.00 93.19 98 LEU A C 1
ATOM 798 O O . LEU A 1 98 ? -3.742 -5.583 -7.682 1.00 93.19 98 LEU A O 1
ATOM 802 N N . GLY A 1 99 ? -3.397 -6.022 -9.861 1.00 93.38 99 GLY A N 1
ATOM 803 C CA . GLY A 1 99 ? -4.725 -5.586 -10.289 1.00 93.38 99 GLY A CA 1
ATOM 804 C C . GLY A 1 99 ? -5.831 -6.473 -9.720 1.00 93.38 99 GLY A C 1
ATOM 805 O O . GLY A 1 99 ? -6.801 -5.966 -9.155 1.00 93.38 99 GLY A O 1
ATOM 806 N N . ARG A 1 100 ? -5.650 -7.798 -9.739 1.00 92.75 100 ARG A N 1
ATOM 807 C CA . ARG A 1 100 ? -6.580 -8.725 -9.077 1.00 92.75 100 ARG A CA 1
ATOM 808 C C . ARG A 1 100 ? -6.749 -8.402 -7.590 1.00 92.75 100 ARG A C 1
ATOM 810 O O . ARG A 1 100 ? -7.875 -8.312 -7.104 1.00 92.75 100 ARG A O 1
ATOM 817 N N . LEU A 1 101 ? -5.641 -8.164 -6.888 1.00 90.75 101 LEU A N 1
ATOM 818 C CA . LEU A 1 101 ? -5.665 -7.810 -5.471 1.00 90.75 101 LEU A CA 1
ATOM 819 C C . LEU A 1 101 ? -6.413 -6.491 -5.215 1.00 90.75 101 LEU A C 1
ATOM 821 O O . LEU A 1 101 ? -7.126 -6.373 -4.221 1.00 90.75 101 LEU A O 1
ATOM 825 N N . LEU A 1 102 ? -6.302 -5.506 -6.111 1.00 90.56 102 LEU A N 1
ATOM 826 C CA . LEU A 1 102 ? -7.058 -4.258 -5.991 1.00 90.56 102 LEU A CA 1
ATOM 827 C C . LEU A 1 102 ? -8.568 -4.472 -6.176 1.00 90.56 102 LEU A C 1
ATOM 829 O O . LEU A 1 102 ? -9.355 -3.890 -5.426 1.00 90.56 102 LEU A O 1
ATOM 833 N N . LYS A 1 103 ? -8.994 -5.324 -7.116 1.00 88.12 103 LYS A N 1
ATOM 834 C CA . LYS A 1 103 ? -10.420 -5.682 -7.260 1.00 88.12 103 LYS A CA 1
ATOM 835 C C . LYS A 1 103 ? -10.962 -6.313 -5.989 1.00 88.12 103 LYS A C 1
ATOM 837 O O . LYS A 1 103 ? -12.005 -5.889 -5.492 1.00 88.12 103 LYS A O 1
ATOM 842 N N . ASP A 1 104 ? -10.220 -7.267 -5.441 1.00 85.50 104 ASP A N 1
ATOM 843 C CA . ASP A 1 104 ? -10.541 -7.939 -4.186 1.00 85.50 104 ASP A CA 1
ATOM 844 C C . ASP A 1 104 ? -10.695 -6.927 -3.037 1.00 85.50 104 ASP A C 1
ATOM 846 O O . ASP A 1 104 ? -11.694 -6.939 -2.314 1.00 85.50 104 ASP A O 1
ATOM 850 N N . VAL A 1 105 ? -9.776 -5.959 -2.933 1.00 86.38 105 VAL A N 1
ATOM 851 C CA . VAL A 1 105 ? -9.855 -4.851 -1.966 1.00 86.38 105 VAL A CA 1
ATOM 852 C C . VAL A 1 105 ? -11.113 -4.000 -2.162 1.00 86.38 105 VAL A C 1
ATOM 854 O O . VAL A 1 105 ? -11.790 -3.674 -1.183 1.00 86.38 105 VAL A O 1
ATOM 857 N N . VAL A 1 106 ? -11.451 -3.628 -3.399 1.00 86.44 106 VAL A N 1
ATOM 858 C CA . VAL A 1 106 ? -12.643 -2.815 -3.692 1.00 86.44 106 VAL A CA 1
ATOM 859 C C . VAL A 1 106 ? -13.926 -3.570 -3.342 1.00 86.44 106 VAL A C 1
ATOM 861 O O . VAL A 1 106 ? -14.813 -2.996 -2.704 1.00 86.44 106 VAL A O 1
ATOM 864 N N . ILE A 1 107 ? -14.009 -4.859 -3.678 1.00 83.19 107 ILE A N 1
ATOM 865 C CA . ILE A 1 107 ? -15.138 -5.724 -3.311 1.00 83.19 107 ILE A CA 1
ATOM 866 C C . ILE A 1 107 ? -15.252 -5.818 -1.786 1.00 83.19 107 ILE A C 1
ATOM 868 O O . ILE A 1 107 ? -16.330 -5.586 -1.235 1.00 83.19 107 ILE A O 1
ATOM 872 N N . ALA A 1 108 ? -14.137 -6.058 -1.091 1.00 80.31 108 ALA A N 1
ATOM 873 C CA . ALA A 1 108 ? -14.083 -6.111 0.365 1.00 80.31 108 ALA A CA 1
ATOM 874 C C . ALA A 1 108 ? -14.588 -4.817 1.021 1.00 80.31 108 ALA A C 1
ATOM 876 O O . ALA A 1 108 ? -15.401 -4.862 1.946 1.00 80.31 108 ALA A O 1
ATOM 877 N N . CYS A 1 109 ? -14.166 -3.654 0.524 1.00 81.56 109 CYS A N 1
ATOM 878 C CA . CYS A 1 109 ? -14.638 -2.362 1.023 1.00 81.56 109 CYS A CA 1
ATOM 879 C C . CYS A 1 109 ? -16.152 -2.190 0.838 1.00 81.56 109 CYS A C 1
ATOM 881 O O . CYS A 1 109 ? -16.839 -1.660 1.717 1.00 81.56 109 CYS A O 1
ATOM 883 N N . ASP A 1 110 ? -16.679 -2.636 -0.300 1.00 81.06 110 ASP A N 1
ATOM 884 C CA . ASP A 1 110 ? -18.092 -2.497 -0.629 1.00 81.06 110 ASP A CA 1
ATOM 885 C C . ASP A 1 110 ? -18.974 -3.438 0.212 1.00 81.06 110 ASP A C 1
ATOM 887 O O . ASP A 1 110 ? -20.059 -3.047 0.646 1.00 81.06 110 ASP A O 1
ATOM 891 N N . GLU A 1 111 ? -18.483 -4.634 0.534 1.00 74.69 111 GLU A N 1
ATOM 892 C CA . GLU A 1 111 ? -19.126 -5.548 1.483 1.00 74.69 111 GLU A CA 1
ATOM 893 C C . GLU A 1 111 ? -19.050 -5.041 2.928 1.00 74.69 111 GLU A C 1
ATOM 895 O O . GLU A 1 111 ? -20.053 -5.082 3.637 1.00 74.69 111 GLU A O 1
ATOM 900 N N . LEU A 1 112 ? -17.919 -4.482 3.379 1.00 75.81 112 LEU A N 1
ATOM 901 C CA . LEU A 1 112 ? -17.837 -3.841 4.702 1.00 75.81 112 LEU A CA 1
ATOM 902 C C . LEU A 1 112 ? -18.880 -2.725 4.838 1.00 75.81 112 LEU A C 1
ATOM 904 O O . LEU A 1 112 ? -19.536 -2.590 5.875 1.00 75.81 112 LEU A O 1
ATOM 908 N N . ARG A 1 113 ? -19.084 -1.951 3.772 1.00 79.50 113 ARG A N 1
ATOM 909 C CA . ARG A 1 113 ? -20.134 -0.934 3.720 1.00 79.50 113 ARG A CA 1
ATOM 910 C C . ARG A 1 113 ? -21.530 -1.551 3.766 1.00 79.50 113 ARG A C 1
ATOM 912 O O . ARG A 1 113 ? -22.345 -1.126 4.581 1.00 79.50 113 ARG A O 1
ATOM 919 N N . ARG A 1 114 ? -21.823 -2.533 2.909 1.00 75.38 114 ARG A N 1
ATOM 920 C CA . ARG A 1 114 ? -23.165 -3.132 2.785 1.00 75.38 114 ARG A CA 1
ATOM 921 C C . ARG A 1 114 ? -23.560 -3.966 4.007 1.00 75.38 114 ARG A C 1
ATOM 923 O O . ARG A 1 114 ? -24.671 -3.814 4.504 1.00 75.38 114 ARG A O 1
ATOM 930 N N . ALA A 1 115 ? -22.661 -4.810 4.505 1.00 71.62 115 ALA A N 1
ATOM 931 C CA . ALA A 1 115 ? -22.934 -5.759 5.581 1.00 71.62 115 ALA A CA 1
ATOM 932 C C . ALA A 1 115 ? -22.739 -5.164 6.982 1.00 71.62 115 ALA A C 1
ATOM 934 O O . ALA A 1 115 ? -23.487 -5.497 7.901 1.00 71.62 115 ALA A O 1
ATOM 935 N N . LEU A 1 116 ? -21.737 -4.296 7.166 1.00 70.94 116 LEU A N 1
ATOM 936 C CA . LEU A 1 116 ? -21.385 -3.745 8.482 1.00 70.94 116 LEU A CA 1
ATOM 937 C C . LEU A 1 116 ? -21.698 -2.249 8.625 1.00 70.94 116 LEU A C 1
ATOM 939 O O . LEU A 1 116 ? -21.513 -1.693 9.707 1.00 70.94 116 LEU A O 1
ATOM 943 N N . GLY A 1 117 ? -22.175 -1.591 7.565 1.00 74.19 117 GLY A N 1
ATOM 944 C CA . GLY A 1 117 ? -22.515 -0.169 7.595 1.00 74.19 117 GLY A CA 1
ATOM 945 C C . GLY A 1 117 ? -21.301 0.754 7.688 1.00 74.19 117 GLY A C 1
ATOM 946 O O . GLY A 1 117 ? -21.455 1.908 8.092 1.00 74.19 117 GLY A O 1
ATOM 947 N N . PHE A 1 118 ? -20.096 0.270 7.361 1.00 77.00 118 PHE A N 1
ATOM 948 C CA . PHE A 1 118 ? -18.913 1.130 7.320 1.00 77.00 118 PHE A CA 1
ATOM 949 C C . PHE A 1 118 ? -19.097 2.249 6.284 1.00 77.00 118 PHE A C 1
ATOM 951 O O . PHE A 1 118 ? -19.703 2.021 5.234 1.00 77.00 118 PHE A O 1
ATOM 958 N N . PRO A 1 119 ? -18.564 3.459 6.531 1.00 82.81 119 PRO A N 1
ATOM 959 C CA . PRO A 1 119 ? -18.458 4.455 5.474 1.00 82.81 119 PRO A CA 1
ATOM 960 C C . PRO A 1 119 ? -17.507 3.956 4.376 1.00 82.81 119 PRO A C 1
ATOM 962 O O . PRO A 1 119 ? -16.876 2.908 4.501 1.00 82.81 119 PRO A O 1
ATOM 965 N N . ARG A 1 120 ? -17.376 4.716 3.287 1.00 84.44 120 ARG A N 1
ATOM 966 C CA . ARG A 1 120 ? -16.295 4.471 2.322 1.00 84.44 120 ARG A CA 1
ATOM 967 C C . ARG A 1 120 ? -14.929 4.692 2.996 1.00 84.44 120 ARG A C 1
ATOM 969 O O . ARG A 1 120 ? -14.845 5.566 3.861 1.00 84.44 120 ARG A O 1
ATOM 976 N N . PRO A 1 121 ? -13.898 3.908 2.636 1.00 86.06 121 PRO A N 1
ATOM 977 C CA . PRO A 1 121 ? -12.557 4.065 3.197 1.00 86.06 121 PRO A CA 1
ATOM 978 C C . PRO A 1 121 ? -11.970 5.409 2.819 1.00 86.06 121 PRO A C 1
ATOM 980 O O . PRO A 1 121 ? -11.972 5.718 1.641 1.00 86.06 121 PRO A O 1
ATOM 983 N N . ASP A 1 122 ? -11.426 6.153 3.784 1.00 86.50 122 ASP A N 1
ATOM 984 C CA . ASP A 1 122 ? -10.845 7.485 3.592 1.00 86.50 122 ASP A CA 1
ATOM 985 C C . ASP A 1 122 ? -9.643 7.510 2.617 1.00 86.50 122 ASP A C 1
ATOM 987 O O . ASP A 1 122 ? -9.418 8.501 1.916 1.00 86.50 122 ASP A O 1
ATOM 991 N N . VAL A 1 123 ? -8.893 6.410 2.534 1.00 88.88 123 VAL A N 1
ATOM 992 C CA . VAL A 1 123 ? -7.887 6.185 1.488 1.00 88.88 123 VAL A CA 1
ATOM 993 C C . VAL A 1 123 ? -7.675 4.687 1.276 1.00 88.88 123 VAL A C 1
ATOM 995 O O . VAL A 1 123 ? -7.651 3.909 2.233 1.00 88.88 123 VAL A O 1
ATOM 998 N N . VAL A 1 124 ? -7.475 4.291 0.024 1.00 89.12 124 VAL A N 1
ATOM 999 C CA . VAL A 1 124 ? -6.849 3.024 -0.354 1.00 89.12 124 VAL A CA 1
ATOM 1000 C C . VAL A 1 124 ? -5.544 3.376 -1.044 1.00 89.12 124 VAL A C 1
ATOM 1002 O O . VAL A 1 124 ? -5.536 4.109 -2.031 1.00 89.12 124 VAL A O 1
ATOM 1005 N N . ASN A 1 125 ? -4.426 2.886 -0.528 1.00 92.25 125 ASN A N 1
ATOM 1006 C CA . ASN A 1 125 ? -3.124 3.124 -1.136 1.00 92.25 125 ASN A CA 1
ATOM 1007 C C . ASN A 1 125 ? -2.434 1.803 -1.440 1.00 92.25 125 ASN A C 1
ATOM 1009 O O . ASN A 1 125 ? -2.478 0.886 -0.620 1.00 92.25 125 ASN A O 1
ATOM 1013 N N . PHE A 1 126 ? -1.732 1.739 -2.567 1.00 93.69 126 PHE A N 1
ATOM 1014 C CA . PHE A 1 126 ? -0.700 0.727 -2.750 1.00 93.69 126 PHE A CA 1
ATOM 1015 C C . PHE A 1 126 ? 0.344 0.918 -1.643 1.00 93.69 126 PHE A C 1
ATOM 1017 O O . PHE A 1 126 ? 0.697 2.051 -1.299 1.00 93.69 126 PHE A O 1
ATOM 1024 N N . SER A 1 127 ? 0.795 -0.164 -1.010 1.00 92.44 127 SER A N 1
ATOM 1025 C CA . SER A 1 127 ? 1.725 -0.094 0.124 1.00 92.44 127 SER A CA 1
ATOM 1026 C C . SER A 1 127 ? 3.140 0.308 -0.302 1.00 92.44 127 SER A C 1
ATOM 1028 O O . SER A 1 127 ? 3.975 0.611 0.553 1.00 92.44 127 SER A O 1
ATOM 1030 N N . GLY A 1 128 ? 3.404 0.334 -1.610 1.00 93.06 128 GLY A N 1
ATOM 1031 C CA . GLY A 1 128 ? 4.739 0.451 -2.177 1.00 93.06 128 GLY A CA 1
ATOM 1032 C C . GLY A 1 128 ? 5.453 -0.896 -2.205 1.00 93.06 128 GLY A C 1
ATOM 1033 O O . GLY A 1 128 ? 6.663 -0.924 -2.290 1.00 93.06 128 GLY A O 1
ATOM 1034 N N . SER A 1 129 ? 4.772 -2.030 -2.047 1.00 90.81 129 SER A N 1
ATOM 1035 C CA . SER A 1 129 ? 5.420 -3.344 -2.097 1.00 90.81 129 SER A CA 1
ATOM 1036 C C . SER A 1 129 ? 4.476 -4.380 -2.683 1.00 90.81 129 SER A C 1
ATOM 1038 O O . SER A 1 129 ? 4.472 -4.579 -3.890 1.00 90.81 129 SER A O 1
ATOM 1040 N N . LYS A 1 130 ? 3.689 -5.040 -1.838 1.00 87.62 130 LYS A N 1
ATOM 1041 C CA . LYS A 1 130 ? 3.012 -6.284 -2.198 1.00 87.62 130 LYS A CA 1
ATOM 1042 C C . LYS A 1 130 ? 1.533 -6.312 -1.839 1.00 87.62 130 LYS A C 1
ATOM 1044 O O . LYS A 1 130 ? 0.926 -7.369 -1.725 1.00 87.62 130 LYS A O 1
ATOM 1049 N N . GLY A 1 131 ? 0.961 -5.131 -1.636 1.00 90.12 131 GLY A N 1
ATOM 1050 C CA . GLY A 1 131 ? -0.349 -5.026 -1.030 1.00 90.12 131 GLY A CA 1
ATOM 1051 C C . GLY A 1 131 ? -0.940 -3.632 -1.030 1.00 90.12 131 GLY A C 1
ATOM 1052 O O . GLY A 1 131 ? -0.359 -2.678 -1.553 1.00 90.12 131 GLY A O 1
ATOM 1053 N N . PHE A 1 132 ? -2.094 -3.523 -0.387 1.00 90.06 132 PHE A N 1
ATOM 1054 C CA . PHE A 1 132 ? -2.832 -2.284 -0.214 1.00 90.06 132 PHE A CA 1
ATOM 1055 C C . PHE A 1 132 ? -3.119 -2.030 1.261 1.00 90.06 132 PHE A C 1
ATOM 1057 O O . PHE A 1 132 ? -3.402 -2.950 2.027 1.00 90.06 132 PHE A O 1
ATOM 1064 N N . HIS A 1 133 ? -3.108 -0.757 1.649 1.00 88.38 133 HIS A N 1
ATOM 1065 C CA . HIS A 1 133 ? -3.680 -0.335 2.921 1.00 88.38 133 HIS A CA 1
ATOM 1066 C C . HIS A 1 133 ? -5.000 0.380 2.659 1.00 88.38 133 HIS A C 1
ATOM 1068 O O . HIS A 1 133 ? -5.038 1.378 1.937 1.00 88.38 133 HIS A O 1
ATOM 1074 N N . VAL A 1 134 ? -6.061 -0.097 3.296 1.00 86.69 134 VAL A N 1
ATOM 1075 C CA . VAL A 1 134 ? -7.368 0.559 3.344 1.00 86.69 134 VAL A CA 1
ATOM 1076 C C . VAL A 1 134 ? -7.480 1.246 4.695 1.00 86.69 134 VAL A C 1
ATOM 1078 O O . VAL A 1 134 ? -7.357 0.591 5.730 1.00 86.69 134 VAL A O 1
ATOM 1081 N N . ARG A 1 135 ? -7.697 2.559 4.718 1.00 86.44 135 ARG A N 1
ATOM 1082 C CA . ARG A 1 135 ? -7.739 3.329 5.966 1.00 86.44 135 ARG A CA 1
ATOM 1083 C C . ARG A 1 135 ? -9.084 4.005 6.134 1.00 86.44 135 ARG A C 1
ATOM 1085 O O . ARG A 1 135 ? -9.606 4.596 5.195 1.00 86.44 135 ARG A O 1
ATOM 1092 N N . TYR A 1 136 ? -9.587 3.968 7.359 1.00 85.06 136 TYR A N 1
ATOM 1093 C CA . TYR A 1 136 ? -10.757 4.708 7.801 1.00 85.06 136 TYR A CA 1
ATOM 1094 C C . TYR A 1 136 ? -10.363 5.530 9.028 1.00 85.06 136 TYR A C 1
ATOM 1096 O O . TYR A 1 136 ? -10.154 4.996 10.120 1.00 85.06 136 TYR A O 1
ATOM 1104 N N . PHE A 1 137 ? -10.252 6.836 8.845 1.00 84.00 137 PHE A N 1
ATOM 1105 C CA . PHE A 1 137 ? -10.005 7.815 9.897 1.00 84.00 137 PHE A CA 1
ATOM 1106 C C . PHE A 1 137 ? -11.240 8.675 10.199 1.00 84.00 137 PHE A C 1
ATOM 1108 O O . PHE A 1 137 ? -11.198 9.492 11.122 1.00 84.00 137 PHE A O 1
ATOM 1115 N N . ASP A 1 138 ? -12.375 8.451 9.525 1.00 78.25 138 ASP A N 1
ATOM 1116 C CA . ASP A 1 138 ? -13.640 9.095 9.876 1.00 78.25 138 ASP A CA 1
ATOM 1117 C C . ASP A 1 138 ? -13.960 8.983 11.380 1.00 78.25 138 ASP A C 1
ATOM 1119 O O . ASP A 1 138 ? -13.808 7.945 12.038 1.00 78.25 138 ASP A O 1
ATOM 1123 N N . SER A 1 139 ? -14.445 10.092 11.939 1.00 77.06 139 SER A N 1
ATOM 1124 C CA . SER A 1 139 ? -14.759 10.212 13.365 1.00 77.06 139 SER A CA 1
ATOM 1125 C C . SER A 1 139 ? -15.794 9.188 13.853 1.00 77.06 139 SER A C 1
ATOM 1127 O O . SER A 1 139 ? -15.818 8.844 15.038 1.00 77.06 139 SER A O 1
ATOM 1129 N N . THR A 1 140 ? -16.662 8.692 12.971 1.00 74.62 140 THR A N 1
ATOM 1130 C CA . THR A 1 140 ? -17.652 7.652 13.272 1.00 74.62 140 THR A CA 1
ATOM 1131 C C . THR A 1 140 ? -16.968 6.308 13.467 1.00 74.62 140 THR A C 1
ATOM 1133 O O . THR A 1 140 ? -17.208 5.666 14.489 1.00 74.62 140 THR A O 1
ATOM 1136 N N . VAL A 1 141 ? -16.043 5.936 12.576 1.00 73.62 141 VAL A N 1
ATOM 1137 C CA . VAL A 1 141 ? -15.257 4.698 12.706 1.00 73.62 141 VAL A CA 1
ATOM 1138 C C . VAL A 1 141 ? -14.384 4.748 13.956 1.00 73.62 141 VAL A C 1
ATOM 1140 O O . VAL A 1 141 ? -14.394 3.812 14.753 1.00 73.62 141 VAL A O 1
ATOM 1143 N N . ARG A 1 142 ? -13.727 5.882 14.235 1.00 73.06 142 ARG A N 1
ATOM 1144 C CA . ARG A 1 142 ? -12.959 6.033 15.483 1.00 73.06 142 ARG A CA 1
ATOM 1145 C C . ARG A 1 142 ? -13.815 5.904 16.737 1.00 73.06 142 ARG A C 1
ATOM 1147 O O . ARG A 1 142 ? -13.368 5.330 17.726 1.00 73.06 142 ARG A O 1
ATOM 1154 N N . ARG A 1 143 ? -15.048 6.428 16.721 1.00 66.88 143 ARG A N 1
ATOM 1155 C CA . ARG A 1 143 ? -16.004 6.252 17.829 1.00 66.88 143 ARG A CA 1
ATOM 1156 C C . ARG A 1 143 ? -16.406 4.79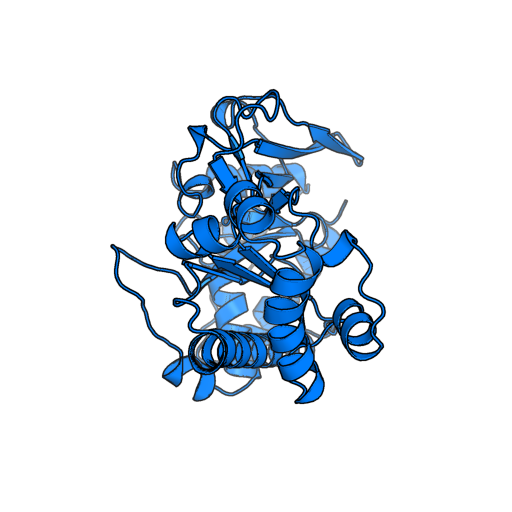1 18.000 1.00 66.88 143 ARG A C 1
ATOM 1158 O O . ARG A 1 143 ? -16.568 4.354 19.134 1.00 66.88 143 ARG A O 1
ATOM 1165 N N . TRP A 1 144 ? -16.513 4.028 16.914 1.00 64.06 144 TRP A N 1
ATOM 1166 C CA . TRP A 1 144 ? -16.734 2.580 16.978 1.00 64.06 144 TRP A CA 1
ATOM 1167 C C . TRP A 1 144 ? -15.527 1.810 17.509 1.00 64.06 144 TRP A C 1
ATOM 1169 O O . TRP A 1 144 ? -15.698 0.682 17.951 1.00 64.06 144 TRP A O 1
ATOM 1179 N N . LEU A 1 145 ? -14.336 2.404 17.520 1.00 62.84 145 LEU A N 1
ATOM 1180 C CA . LEU A 1 145 ? -13.117 1.797 18.060 1.00 62.84 145 LEU A CA 1
ATOM 1181 C C . LEU A 1 145 ? -12.699 2.371 19.425 1.00 62.84 145 LEU A C 1
ATOM 1183 O O . LEU A 1 145 ? -11.688 1.949 19.989 1.00 62.84 145 LEU A O 1
ATOM 1187 N N . ARG A 1 146 ? -13.459 3.321 19.990 1.00 59.16 146 ARG A N 1
ATOM 1188 C CA . ARG A 1 146 ? -13.194 3.872 21.326 1.00 59.16 146 ARG A CA 1
ATOM 1189 C C . ARG A 1 146 ? -13.526 2.855 22.416 1.00 59.16 146 ARG A C 1
ATOM 1191 O O . ARG A 1 146 ? -14.687 2.611 22.735 1.00 59.16 146 ARG A O 1
ATOM 1198 N N . TRP A 1 147 ? -12.470 2.283 22.982 1.00 55.12 147 TRP A N 1
ATOM 1199 C CA . TRP A 1 147 ? -12.505 1.237 24.002 1.00 55.12 147 TRP A CA 1
ATOM 1200 C C . TRP A 1 147 ? -13.343 1.604 25.239 1.00 55.12 147 TRP A C 1
ATOM 1202 O O . TRP A 1 147 ? -14.167 0.816 25.698 1.00 55.12 147 TRP A O 1
ATOM 1212 N N . ASP A 1 148 ? -13.219 2.846 25.703 1.00 49.94 148 ASP A N 1
ATOM 1213 C CA . ASP A 1 148 ? -13.916 3.412 26.860 1.00 49.94 148 ASP A CA 1
ATOM 1214 C C . ASP A 1 148 ? -15.451 3.399 26.729 1.00 49.94 148 ASP A C 1
ATOM 1216 O O . ASP A 1 148 ? -16.168 3.325 27.730 1.00 49.94 148 ASP A O 1
ATOM 1220 N N . LEU A 1 149 ? -15.979 3.438 25.502 1.00 43.81 149 LEU A N 1
ATOM 1221 C CA . LEU A 1 149 ? -17.416 3.338 25.229 1.00 43.81 149 LEU A CA 1
ATOM 1222 C C . LEU A 1 149 ? -17.924 1.891 25.220 1.00 43.81 149 LEU A C 1
ATOM 1224 O O . LEU A 1 149 ? -19.084 1.655 25.565 1.00 43.81 149 LEU A O 1
ATOM 1228 N N . HIS A 1 150 ? -17.079 0.933 24.845 1.00 48.00 150 HIS A N 1
ATOM 1229 C CA . HIS A 1 150 ? -17.447 -0.483 24.743 1.00 48.00 150 HIS A CA 1
ATOM 1230 C C . HIS A 1 150 ? -17.362 -1.196 26.075 1.00 48.00 150 HIS A C 1
ATOM 1232 O O . HIS A 1 150 ? -18.281 -1.932 26.426 1.00 48.00 150 HIS A O 1
ATOM 1238 N N . GLU A 1 151 ? -16.351 -0.860 26.870 1.00 43.34 151 GLU A N 1
ATOM 1239 C CA . GLU A 1 151 ? -16.218 -1.331 28.245 1.00 43.34 151 GLU A CA 1
ATOM 1240 C C . GLU A 1 151 ? -17.434 -0.906 29.093 1.00 43.34 151 GLU A C 1
ATOM 1242 O O . GLU A 1 151 ? -18.027 -1.724 29.794 1.00 43.34 151 GLU A O 1
ATOM 1247 N N . ARG A 1 152 ? -17.925 0.333 28.920 1.00 50.50 152 ARG A N 1
ATOM 1248 C CA . ARG A 1 152 ? -19.170 0.817 29.557 1.00 50.50 152 ARG A CA 1
ATOM 1249 C C . ARG A 1 152 ? -20.444 0.125 29.067 1.00 50.50 152 ARG A C 1
ATOM 1251 O O . ARG A 1 152 ? -21.455 0.168 29.760 1.00 50.50 152 ARG A O 1
ATOM 1258 N N . ARG A 1 153 ? -20.423 -0.469 27.872 1.00 47.09 153 ARG A N 1
ATOM 1259 C CA . ARG A 1 153 ? -21.548 -1.220 27.287 1.00 47.09 153 ARG A CA 1
ATOM 1260 C C . ARG A 1 153 ? -21.431 -2.730 27.508 1.00 47.09 153 ARG A C 1
ATOM 1262 O O . ARG A 1 153 ? -22.292 -3.463 27.034 1.00 47.09 153 ARG A O 1
ATOM 1269 N N . GLY A 1 154 ? -20.388 -3.190 28.204 1.00 41.19 154 GLY A N 1
ATOM 1270 C CA . GLY A 1 154 ? -20.110 -4.611 28.416 1.00 41.19 154 GLY A CA 1
ATOM 1271 C C . GLY A 1 154 ? -19.671 -5.363 27.155 1.00 41.19 154 GLY A C 1
ATOM 1272 O O . GLY A 1 154 ? -19.594 -6.588 27.188 1.00 41.19 154 GLY A O 1
ATOM 1273 N N . ILE A 1 155 ? -19.382 -4.655 26.059 1.00 42.88 155 ILE A N 1
ATOM 1274 C CA . ILE A 1 155 ? -18.941 -5.253 24.798 1.00 42.88 155 ILE A CA 1
ATOM 1275 C C . ILE A 1 155 ? -17.436 -5.483 24.905 1.00 42.88 155 ILE A C 1
ATOM 1277 O O . ILE A 1 155 ? -16.658 -4.534 25.036 1.00 42.88 155 ILE A O 1
ATOM 1281 N N . LYS A 1 156 ? -17.016 -6.749 24.875 1.00 42.97 156 LYS A N 1
ATOM 1282 C CA . LYS A 1 156 ? -15.592 -7.104 24.982 1.00 42.97 156 LYS A CA 1
ATOM 1283 C C . LYS A 1 156 ? -14.854 -6.671 23.708 1.00 42.97 156 LYS A C 1
ATOM 1285 O O . LYS A 1 156 ? -15.463 -6.679 22.637 1.00 42.97 156 LYS A O 1
ATOM 1290 N N . PRO A 1 157 ? -13.544 -6.346 23.764 1.00 42.81 157 PRO A N 1
ATOM 1291 C CA . PRO A 1 157 ? -12.819 -5.861 22.586 1.00 42.81 157 PRO A CA 1
ATOM 1292 C C . PRO A 1 157 ? -12.902 -6.898 21.472 1.00 42.81 157 PRO A C 1
ATOM 1294 O O . PRO A 1 157 ? -13.251 -6.569 20.341 1.00 42.81 157 PRO A O 1
ATOM 1297 N N . GLY A 1 158 ? -12.738 -8.165 21.865 1.00 42.16 158 GLY A N 1
ATOM 1298 C CA . GLY A 1 158 ? -12.906 -9.342 21.033 1.00 42.16 158 GLY A CA 1
ATOM 1299 C C . GLY A 1 158 ? -14.242 -9.434 20.297 1.00 42.16 158 GLY A C 1
ATOM 1300 O O . GLY A 1 158 ? -14.265 -10.071 19.265 1.00 42.16 158 GLY A O 1
ATOM 1301 N N . GLU A 1 159 ? -15.341 -8.801 20.721 1.00 43.81 159 GLU A N 1
ATOM 1302 C CA . GLU A 1 159 ? -16.640 -8.910 20.029 1.00 43.81 159 GLU A CA 1
ATOM 1303 C C . GLU A 1 159 ? -16.784 -7.948 18.842 1.00 43.81 159 GLU A C 1
ATOM 1305 O O . GLU A 1 159 ? -17.382 -8.301 17.825 1.00 43.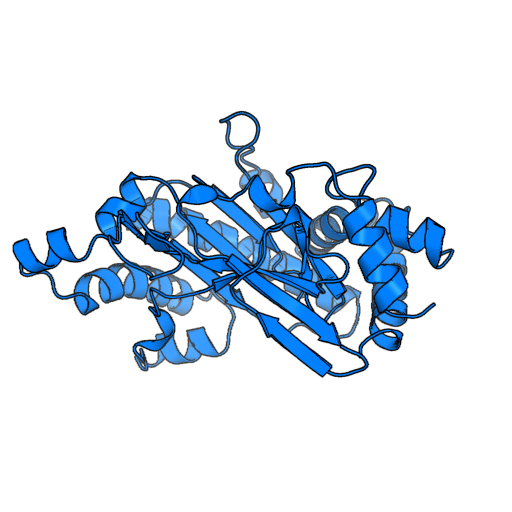81 159 GLU A O 1
ATOM 1310 N N . ILE A 1 160 ? -16.212 -6.745 18.937 1.00 48.81 160 ILE A N 1
ATOM 1311 C CA . ILE A 1 160 ? -16.167 -5.768 17.831 1.00 48.81 160 ILE A CA 1
ATOM 1312 C C . ILE A 1 160 ? -15.110 -6.188 16.834 1.00 48.81 160 ILE A C 1
ATOM 1314 O O . ILE A 1 160 ? -15.363 -6.232 15.635 1.00 48.81 160 ILE A O 1
ATOM 1318 N N . ILE A 1 161 ? -13.964 -6.582 17.372 1.00 48.19 161 ILE A N 1
ATOM 1319 C CA . ILE A 1 161 ? -12.900 -7.284 16.677 1.00 48.19 161 ILE A CA 1
ATOM 1320 C C . ILE A 1 161 ? -13.452 -8.534 15.999 1.00 48.19 161 ILE A C 1
ATOM 1322 O O . ILE A 1 161 ? -13.182 -8.741 14.835 1.00 48.19 161 ILE A O 1
ATOM 1326 N N . GLN A 1 162 ? -14.318 -9.320 16.638 1.00 47.72 162 GLN A N 1
ATOM 1327 C CA . GLN A 1 162 ? -14.995 -10.436 15.979 1.00 47.72 162 GLN A CA 1
ATOM 1328 C C . GLN A 1 162 ? -16.075 -9.990 15.005 1.00 47.72 162 GLN A C 1
ATOM 1330 O O . GLN A 1 162 ? -16.471 -10.812 14.203 1.00 47.72 162 GLN A O 1
ATOM 1335 N N . ARG A 1 163 ? -16.642 -8.784 15.056 1.00 50.59 163 ARG A N 1
ATOM 1336 C CA . ARG A 1 163 ? -17.621 -8.329 14.050 1.00 50.59 163 ARG A CA 1
ATOM 1337 C C . ARG A 1 163 ? -16.925 -7.814 12.801 1.00 50.59 163 ARG A C 1
ATOM 1339 O O . ARG A 1 163 ? -17.260 -8.258 11.711 1.00 50.59 163 ARG A O 1
ATOM 1346 N N . VAL A 1 164 ? -15.929 -6.947 12.973 1.00 52.66 164 VAL A N 1
ATOM 1347 C CA . VAL A 1 164 ? -15.034 -6.494 11.901 1.00 52.66 164 VAL A CA 1
ATOM 1348 C C . VAL A 1 164 ? -14.269 -7.692 11.357 1.00 52.66 164 VAL A C 1
ATOM 1350 O O . VAL A 1 164 ? -14.330 -7.975 10.171 1.00 52.66 164 VAL A O 1
ATOM 1353 N N . GLY A 1 165 ? -13.670 -8.474 12.248 1.00 52.34 165 GLY A N 1
ATOM 1354 C CA . GLY A 1 165 ? -13.019 -9.743 11.973 1.00 52.34 165 GLY A CA 1
ATOM 1355 C C . GLY A 1 165 ? -13.951 -10.754 11.337 1.00 52.34 165 GLY A C 1
ATOM 1356 O O . GLY A 1 165 ? -13.546 -11.343 10.362 1.00 52.34 165 GLY A O 1
ATOM 1357 N N . ARG A 1 166 ? -15.211 -10.932 11.764 1.00 44.47 166 ARG A N 1
ATOM 1358 C CA . ARG A 1 166 ? -16.159 -11.804 11.038 1.00 44.47 166 ARG A CA 1
ATOM 1359 C C . ARG A 1 166 ? -16.494 -11.262 9.660 1.00 44.47 166 ARG A C 1
ATOM 1361 O O . ARG A 1 166 ? -16.624 -12.073 8.761 1.00 44.47 166 ARG A O 1
ATOM 1368 N N . GLY A 1 167 ? -16.606 -9.948 9.474 1.00 47.41 167 GLY A N 1
ATOM 1369 C CA . GLY A 1 167 ? -16.760 -9.354 8.144 1.00 47.41 167 GLY A CA 1
ATOM 1370 C C . GLY A 1 167 ? -15.551 -9.634 7.252 1.00 47.41 167 GLY A C 1
ATOM 1371 O O . GLY A 1 167 ? -15.713 -10.086 6.126 1.00 47.41 167 GLY A O 1
ATOM 1372 N N . VAL A 1 168 ? -14.341 -9.469 7.790 1.00 47.56 168 VAL A N 1
ATOM 1373 C CA . VAL A 1 168 ? -13.071 -9.754 7.104 1.00 47.56 168 VAL A CA 1
ATOM 1374 C C . VAL A 1 168 ? -12.869 -11.264 6.874 1.00 47.56 168 VAL A C 1
ATOM 1376 O O . VAL A 1 168 ? -12.445 -11.664 5.799 1.00 47.56 168 VAL A O 1
ATOM 1379 N N . VAL A 1 169 ? -13.226 -12.125 7.833 1.00 43.28 169 VAL A N 1
ATOM 1380 C CA . VAL A 1 169 ? -13.213 -13.599 7.728 1.00 43.28 169 VAL A CA 1
ATOM 1381 C C . VAL A 1 169 ? -14.260 -14.071 6.729 1.00 43.28 169 VAL A C 1
ATOM 1383 O O . VAL A 1 169 ? -14.008 -15.021 5.998 1.00 43.28 169 VAL A O 1
ATOM 1386 N N . TRP A 1 170 ? -15.440 -13.451 6.696 1.00 41.94 170 TRP A N 1
ATOM 1387 C CA . TRP A 1 170 ? -16.480 -13.765 5.723 1.00 41.94 170 TRP A CA 1
ATOM 1388 C C . TRP A 1 170 ? -15.994 -13.423 4.314 1.00 41.94 170 TRP A C 1
ATOM 1390 O O . TRP A 1 170 ? -15.991 -14.296 3.453 1.00 41.94 170 TRP A O 1
ATOM 1400 N N . LEU A 1 171 ? -15.420 -12.233 4.126 1.00 41.12 171 LEU A N 1
ATOM 1401 C CA . LEU A 1 171 ? -14.749 -11.845 2.885 1.00 41.12 171 LEU A CA 1
ATOM 1402 C C . LEU A 1 171 ? -13.628 -12.815 2.484 1.00 41.12 171 LEU A C 1
ATOM 1404 O O . LEU A 1 171 ? -13.543 -13.233 1.333 1.00 41.12 171 LEU A O 1
ATOM 1408 N N . ALA A 1 172 ? -12.813 -13.253 3.442 1.00 41.41 172 ALA A N 1
ATOM 1409 C CA . ALA A 1 172 ? -11.777 -14.258 3.225 1.00 41.41 172 ALA A CA 1
ATOM 1410 C C . ALA A 1 172 ? -12.327 -15.662 2.909 1.00 41.41 172 ALA A C 1
ATOM 1412 O O . ALA A 1 172 ? -11.708 -16.437 2.175 1.00 41.41 172 ALA A O 1
ATOM 1413 N N . ARG A 1 173 ? -13.479 -16.041 3.475 1.00 40.28 173 ARG A N 1
ATOM 1414 C CA . ARG A 1 173 ? -14.150 -17.318 3.189 1.00 40.28 173 ARG A CA 1
ATOM 1415 C C . ARG A 1 173 ? -14.653 -17.361 1.760 1.00 40.28 173 ARG A C 1
ATOM 1417 O O . ARG A 1 173 ? -14.404 -18.371 1.105 1.00 40.28 173 ARG A O 1
ATOM 1424 N N . GLU A 1 174 ? -15.226 -16.260 1.296 1.00 45.19 174 GLU A N 1
ATOM 1425 C CA . GLU A 1 174 ? -15.696 -16.075 -0.077 1.00 45.19 174 GLU A CA 1
ATOM 1426 C C . GLU A 1 174 ? -14.551 -15.815 -1.085 1.00 45.19 174 GLU A C 1
ATOM 1428 O O . GLU A 1 174 ? -14.790 -15.684 -2.279 1.00 45.19 174 GLU A O 1
ATOM 1433 N N . GLY A 1 175 ? -13.290 -15.809 -0.630 1.00 39.59 175 GLY A N 1
ATOM 1434 C CA . GLY A 1 175 ? -12.108 -15.758 -1.497 1.00 39.59 175 GLY A CA 1
ATOM 1435 C C . GLY A 1 175 ? -11.603 -14.355 -1.846 1.00 39.59 175 GLY A C 1
ATOM 1436 O O . GLY A 1 175 ? -10.711 -14.249 -2.677 1.00 39.59 175 GLY A O 1
ATOM 1437 N N . PHE A 1 176 ? -12.112 -13.305 -1.197 1.00 38.28 176 PHE A N 1
ATOM 1438 C CA . PHE A 1 176 ? -11.859 -11.900 -1.553 1.00 38.28 176 PHE A CA 1
ATOM 1439 C C . PHE A 1 176 ? -10.693 -11.229 -0.815 1.00 38.28 176 PHE A C 1
ATOM 1441 O O . PHE A 1 176 ? -10.536 -10.016 -0.901 1.00 38.28 176 PHE A O 1
ATOM 1448 N N . VAL A 1 177 ? -9.900 -11.951 -0.022 1.00 40.78 177 VAL A N 1
ATOM 1449 C CA . VAL A 1 177 ? -8.740 -11.347 0.654 1.00 40.78 177 VAL A CA 1
ATOM 1450 C C . VAL A 1 177 ? -7.567 -12.320 0.594 1.00 40.78 177 VAL A C 1
ATOM 1452 O O . VAL A 1 177 ? -7.565 -13.353 1.268 1.00 40.78 177 VAL A O 1
ATOM 1455 N N . ALA A 1 178 ? -6.581 -12.005 -0.244 1.00 39.19 178 ALA A N 1
ATOM 1456 C CA . ALA A 1 178 ? -5.352 -12.777 -0.375 1.00 39.19 178 ALA A CA 1
ATOM 1457 C C . ALA A 1 178 ? -4.319 -12.313 0.665 1.00 39.19 178 ALA A C 1
ATOM 1459 O O . ALA A 1 178 ? -4.107 -11.115 0.827 1.00 39.19 178 ALA A O 1
ATOM 1460 N N . GLY A 1 179 ? -3.725 -13.276 1.380 1.00 43.97 179 GLY A N 1
ATOM 1461 C CA . GLY A 1 179 ? -2.604 -13.087 2.306 1.00 43.97 179 GLY A CA 1
ATOM 1462 C C . GLY A 1 179 ? -2.460 -14.216 3.332 1.00 43.97 179 GLY A C 1
ATOM 1463 O O . GLY A 1 179 ? -3.455 -14.740 3.837 1.00 43.97 179 GLY A O 1
ATOM 1464 N N . ASP A 1 180 ? -1.227 -14.584 3.700 1.00 37.78 180 ASP A N 1
ATOM 1465 C CA . ASP A 1 180 ? -0.955 -15.677 4.658 1.00 37.78 180 ASP A CA 1
ATOM 1466 C C . ASP A 1 180 ? -1.577 -15.429 6.043 1.00 37.78 180 ASP A C 1
ATOM 1468 O O . ASP A 1 180 ? -2.051 -16.351 6.709 1.00 37.78 180 ASP A O 1
ATOM 1472 N N . ARG A 1 181 ? -1.684 -14.160 6.456 1.00 38.09 181 ARG A N 1
ATOM 1473 C CA . ARG A 1 181 ? -2.356 -13.762 7.708 1.00 38.09 181 ARG A CA 1
ATOM 1474 C C . ARG A 1 181 ? -3.877 -13.908 7.651 1.00 38.09 181 ARG A C 1
ATOM 1476 O O . ARG A 1 181 ? -4.528 -14.057 8.681 1.00 38.09 181 ARG A O 1
ATOM 1483 N N . VAL A 1 182 ? -4.447 -13.926 6.452 1.00 40.06 182 VAL A N 1
ATOM 1484 C CA . VAL A 1 182 ? -5.874 -14.163 6.233 1.00 40.06 182 VAL A CA 1
ATOM 1485 C C . VAL A 1 182 ? -6.194 -15.658 6.206 1.00 40.06 182 VAL A C 1
ATOM 1487 O O . VAL A 1 182 ? -7.270 -16.078 6.634 1.00 40.06 182 VAL A O 1
ATOM 1490 N N . ARG A 1 183 ? -5.235 -16.497 5.806 1.00 37.06 183 ARG A N 1
ATOM 1491 C CA . ARG A 1 183 ? -5.348 -17.945 6.011 1.00 37.06 183 ARG A CA 1
ATOM 1492 C C . ARG A 1 183 ? -5.439 -18.275 7.510 1.00 37.06 183 ARG A C 1
ATOM 1494 O O . ARG A 1 183 ? -6.325 -19.031 7.896 1.00 37.06 183 ARG A O 1
ATOM 1501 N N . ALA A 1 184 ? -4.662 -17.588 8.355 1.00 34.69 184 ALA A N 1
ATOM 1502 C CA . ALA A 1 184 ? -4.779 -17.689 9.816 1.00 34.69 184 ALA A CA 1
ATOM 1503 C C . ALA A 1 184 ? -6.151 -17.213 10.357 1.00 34.69 184 ALA A C 1
ATOM 1505 O O . ALA A 1 184 ? -6.735 -17.867 11.221 1.00 34.69 184 ALA A O 1
ATOM 1506 N N . LEU A 1 185 ? -6.727 -16.136 9.798 1.00 37.81 185 LEU A N 1
ATOM 1507 C CA . LEU A 1 185 ? -8.120 -15.714 10.060 1.00 37.81 185 LEU A CA 1
ATOM 1508 C C . LEU A 1 185 ? -9.141 -16.810 9.711 1.00 37.81 185 LEU A C 1
ATOM 1510 O O . LEU A 1 185 ? -10.090 -17.033 10.463 1.00 37.81 185 LEU A O 1
ATOM 1514 N N . ARG A 1 186 ? -8.951 -17.494 8.574 1.00 40.44 186 ARG A N 1
ATOM 1515 C CA . ARG A 1 186 ? -9.812 -18.590 8.090 1.00 40.44 186 ARG A CA 1
ATOM 1516 C C . ARG A 1 186 ? -9.823 -19.782 9.054 1.00 40.44 186 ARG A C 1
ATOM 1518 O O . ARG A 1 186 ? -10.844 -20.459 9.164 1.00 40.44 186 ARG A O 1
ATOM 1525 N N . GLU A 1 187 ? -8.716 -19.994 9.758 1.00 43.78 187 GLU A N 1
ATOM 1526 C CA . GLU A 1 187 ? -8.489 -21.095 10.702 1.00 43.78 187 GLU A CA 1
ATOM 1527 C C . GLU A 1 187 ? -8.826 -20.737 12.161 1.00 43.78 187 GLU A C 1
ATOM 1529 O O . GLU A 1 187 ? -8.655 -21.559 13.057 1.00 43.78 187 GLU A O 1
ATOM 1534 N N . GLY A 1 188 ? -9.351 -19.533 12.424 1.00 35.09 188 GLY A N 1
ATOM 1535 C CA . GLY A 1 188 ? -9.713 -19.106 13.781 1.00 35.09 188 GLY A CA 1
ATOM 1536 C C . GLY A 1 188 ? -8.512 -18.771 14.673 1.00 35.09 188 GLY A C 1
ATOM 1537 O O . GLY A 1 188 ? -8.681 -18.597 15.878 1.00 35.09 188 GLY A O 1
ATOM 1538 N N . LEU A 1 189 ? -7.319 -18.627 14.091 1.00 34.84 189 LEU A N 1
ATOM 1539 C CA . LEU A 1 189 ? -6.067 -18.291 14.774 1.00 34.84 189 LEU A CA 1
ATOM 1540 C C . LEU A 1 189 ? -5.896 -16.772 14.920 1.00 34.84 189 LEU A C 1
ATOM 1542 O O . LEU A 1 189 ? -4.832 -16.225 14.632 1.00 34.84 189 LEU A O 1
ATOM 1546 N N . LEU A 1 190 ? -6.955 -16.068 15.331 1.00 34.38 190 LEU A N 1
ATOM 1547 C CA . LEU A 1 190 ? -6.836 -14.655 15.682 1.00 34.38 190 LEU A CA 1
ATOM 1548 C C . LEU A 1 190 ? -5.987 -14.526 16.948 1.00 34.38 190 LEU A C 1
ATOM 1550 O O . LEU A 1 190 ? -6.492 -14.648 18.060 1.00 34.38 190 LEU A O 1
ATOM 1554 N N . ASP A 1 191 ? -4.700 -14.279 16.749 1.00 34.69 191 ASP A N 1
ATOM 1555 C CA . ASP A 1 191 ? -3.834 -13.678 17.751 1.00 34.69 191 ASP A CA 1
ATOM 1556 C C . ASP A 1 191 ? -4.100 -12.159 17.806 1.00 34.69 191 ASP A C 1
ATOM 1558 O O . ASP A 1 191 ? -4.454 -11.530 16.799 1.00 34.69 191 ASP A O 1
ATOM 1562 N N . ASP A 1 192 ? -3.927 -11.562 18.987 1.00 34.47 192 ASP A N 1
ATOM 1563 C CA . ASP A 1 192 ? -4.170 -10.141 19.278 1.00 34.47 192 ASP A CA 1
ATOM 1564 C C . ASP A 1 192 ? -3.403 -9.200 18.319 1.00 34.47 192 ASP A C 1
ATOM 1566 O O . ASP A 1 192 ? -3.794 -8.050 18.105 1.00 34.47 192 ASP A O 1
ATOM 1570 N N . SER A 1 193 ? -2.353 -9.704 17.660 1.00 34.84 193 SER A N 1
ATOM 1571 C CA . SER A 1 193 ? -1.507 -8.998 16.690 1.00 34.84 193 SER A CA 1
ATOM 1572 C C . SER A 1 193 ? -2.222 -8.501 15.420 1.00 34.84 193 SER A C 1
ATOM 1574 O O . SER A 1 193 ? -1.740 -7.562 14.773 1.00 34.84 193 SER A O 1
ATOM 1576 N N . MET A 1 194 ? -3.385 -9.061 15.059 1.00 35.78 194 MET A N 1
ATOM 1577 C CA . MET A 1 194 ? -4.219 -8.522 13.968 1.00 35.78 194 MET A CA 1
ATOM 1578 C C . MET A 1 194 ? -4.896 -7.196 14.322 1.00 35.78 194 MET A C 1
ATOM 1580 O O . MET A 1 194 ? -5.231 -6.417 13.429 1.00 35.78 194 MET A O 1
ATOM 1584 N N . TYR A 1 195 ? -5.068 -6.933 15.614 1.00 44.66 195 TYR A N 1
ATOM 1585 C CA . TYR A 1 195 ? -5.733 -5.751 16.148 1.00 44.66 195 TYR A CA 1
ATOM 1586 C C . TYR A 1 195 ? -4.791 -4.998 17.060 1.00 44.66 195 TYR A C 1
ATOM 1588 O O . TYR A 1 195 ? -5.225 -4.438 18.068 1.00 44.66 195 TYR A O 1
ATOM 1596 N N . ASP A 1 196 ? -3.505 -4.983 16.704 1.00 43.50 196 ASP A N 1
ATOM 1597 C CA . ASP A 1 196 ? -2.541 -4.132 17.368 1.00 43.50 196 ASP A CA 1
ATOM 1598 C C . ASP A 1 196 ? -2.938 -2.684 17.072 1.00 43.50 196 ASP A C 1
ATOM 1600 O O . ASP A 1 196 ? -2.534 -2.064 16.085 1.00 43.50 196 ASP A O 1
ATOM 1604 N N . LEU A 1 197 ? -3.850 -2.178 17.910 1.00 45.78 197 LEU A N 1
ATOM 1605 C CA . LEU A 1 197 ? -4.441 -0.857 17.799 1.00 45.78 197 LEU A CA 1
ATOM 1606 C C . LEU A 1 197 ? -3.314 0.169 17.771 1.00 45.78 197 LEU A C 1
ATOM 1608 O O . LEU A 1 197 ? -3.468 1.178 17.105 1.00 45.78 197 LEU A O 1
ATOM 1612 N N . LYS A 1 198 ? -2.153 -0.133 18.370 1.00 52.38 198 LYS A N 1
ATOM 1613 C CA . LYS A 1 198 ? -0.892 0.609 18.263 1.00 52.38 198 LYS A CA 1
ATOM 1614 C C . LYS A 1 198 ? -0.068 0.218 17.028 1.00 52.38 198 LYS A C 1
ATOM 1616 O O . LYS A 1 198 ? 1.117 -0.089 17.136 1.00 52.38 198 LYS A O 1
ATOM 1621 N N . ARG A 1 199 ? -0.647 0.311 15.831 1.00 67.75 199 ARG A N 1
ATOM 1622 C CA . ARG A 1 199 ? 0.117 0.181 14.585 1.00 67.75 199 ARG A CA 1
ATOM 1623 C C . ARG A 1 199 ? 0.668 1.513 14.100 1.00 67.75 199 ARG A C 1
ATOM 1625 O O . ARG A 1 199 ? 0.090 2.586 14.272 1.00 67.75 199 ARG A O 1
ATOM 1632 N N . LEU A 1 200 ? 1.812 1.409 13.444 1.00 77.19 200 LEU A N 1
ATOM 1633 C CA . LEU A 1 200 ? 2.378 2.466 12.629 1.00 77.19 200 LEU A CA 1
ATOM 1634 C C . LEU A 1 200 ? 1.897 2.269 11.195 1.00 77.19 200 LEU A C 1
ATOM 1636 O O . LEU A 1 200 ? 1.985 1.176 10.643 1.00 77.19 200 LEU A O 1
ATOM 1640 N N . ILE A 1 201 ? 1.387 3.335 10.601 1.00 82.44 201 ILE A N 1
ATOM 1641 C CA . ILE A 1 201 ? 0.864 3.381 9.246 1.00 82.44 201 ILE A CA 1
ATOM 1642 C C . ILE A 1 201 ? 1.878 4.128 8.392 1.00 82.44 201 ILE A C 1
ATOM 1644 O O . ILE A 1 201 ? 2.235 5.261 8.719 1.00 82.44 201 ILE A O 1
ATOM 1648 N N . ARG A 1 202 ? 2.345 3.517 7.298 1.00 88.25 202 ARG A N 1
ATOM 1649 C CA . ARG A 1 202 ? 3.244 4.198 6.358 1.00 88.25 202 ARG A CA 1
ATOM 1650 C C . ARG A 1 202 ? 2.533 5.400 5.746 1.00 88.25 202 ARG A C 1
ATOM 1652 O O . ARG A 1 202 ? 1.375 5.299 5.343 1.00 88.25 202 ARG A O 1
ATOM 1659 N N . CYS A 1 203 ? 3.201 6.535 5.662 1.00 90.31 203 CYS A N 1
ATOM 1660 C CA . CYS A 1 203 ? 2.632 7.726 5.047 1.00 90.31 203 CYS A CA 1
ATOM 1661 C C . CYS A 1 203 ? 2.506 7.520 3.541 1.00 90.31 203 CYS A C 1
ATOM 1663 O O . CYS A 1 203 ? 3.388 6.938 2.912 1.00 90.31 203 CYS A O 1
ATOM 1665 N N . VAL A 1 204 ? 1.413 8.009 2.963 1.00 91.19 204 VAL A N 1
ATOM 1666 C CA . VAL A 1 204 ? 1.311 8.122 1.507 1.00 91.19 204 VAL A CA 1
ATOM 1667 C C . VAL A 1 204 ? 2.407 9.078 1.024 1.00 91.19 204 VAL A C 1
ATOM 1669 O O . VAL A 1 204 ? 2.720 10.063 1.691 1.00 91.19 204 VAL A O 1
ATOM 1672 N N . GLY A 1 205 ? 3.043 8.726 -0.084 1.00 91.75 205 GLY A N 1
ATOM 1673 C CA . GLY A 1 205 ? 4.246 9.344 -0.622 1.00 91.75 205 GLY A CA 1
ATOM 1674 C C . GLY A 1 205 ? 5.545 8.872 0.015 1.00 91.75 205 GLY A C 1
ATOM 1675 O O . GLY A 1 205 ? 6.607 9.223 -0.483 1.00 91.75 205 GLY A O 1
ATOM 1676 N N . SER A 1 206 ? 5.515 8.068 1.077 1.00 92.12 206 SER A N 1
ATOM 1677 C CA . SER A 1 206 ? 6.744 7.516 1.640 1.00 92.12 206 SER A CA 1
ATOM 1678 C C . SER A 1 206 ? 7.181 6.252 0.902 1.00 92.12 206 SER A C 1
ATOM 1680 O O . SER A 1 206 ? 6.357 5.371 0.651 1.00 92.12 206 SER A O 1
ATOM 1682 N N . MET A 1 207 ? 8.475 6.154 0.587 1.00 91.94 207 MET A N 1
ATOM 1683 C CA . MET A 1 207 ? 9.087 4.954 0.009 1.00 91.94 207 MET A CA 1
ATOM 1684 C C . MET A 1 207 ? 9.006 3.754 0.953 1.00 91.94 207 MET A C 1
ATOM 1686 O O . MET A 1 207 ? 8.972 3.897 2.175 1.00 91.94 207 MET A O 1
ATOM 1690 N N . ASN A 1 208 ? 8.974 2.558 0.372 1.00 90.75 208 ASN A N 1
ATOM 1691 C CA . ASN A 1 208 ? 9.166 1.300 1.074 1.00 90.75 208 ASN A CA 1
ATOM 1692 C C . ASN A 1 208 ? 10.625 0.844 0.980 1.00 90.75 208 ASN A C 1
ATOM 1694 O O . ASN A 1 208 ? 11.229 0.881 -0.085 1.00 90.75 208 ASN A O 1
ATOM 1698 N N . VAL A 1 209 ? 11.172 0.314 2.074 1.00 86.12 209 VAL A N 1
ATOM 1699 C CA . VAL A 1 209 ? 12.582 -0.107 2.115 1.00 86.12 209 VAL A CA 1
ATOM 1700 C C . VAL A 1 209 ? 12.922 -1.333 1.286 1.00 86.12 209 VAL A C 1
ATOM 1702 O O . VAL A 1 209 ? 14.065 -1.492 0.874 1.00 86.12 209 VAL A O 1
ATOM 1705 N N . LYS A 1 210 ? 11.946 -2.198 1.019 1.00 86.56 210 LYS A N 1
ATOM 1706 C CA . LYS A 1 210 ? 12.189 -3.465 0.322 1.00 86.56 210 LYS A CA 1
ATOM 1707 C C . LYS A 1 210 ? 12.109 -3.329 -1.192 1.00 86.56 210 LYS A C 1
ATOM 1709 O O . LYS A 1 210 ? 12.686 -4.146 -1.900 1.00 86.56 210 LYS A O 1
ATOM 1714 N N . SER A 1 211 ? 11.356 -2.356 -1.688 1.00 91.31 211 SER A N 1
ATOM 1715 C CA . SER A 1 211 ? 11.104 -2.151 -3.119 1.00 91.31 211 SER A CA 1
ATOM 1716 C C . SER A 1 211 ? 11.636 -0.820 -3.642 1.00 91.31 211 SER A C 1
ATOM 1718 O O . SER A 1 211 ? 11.785 -0.688 -4.847 1.00 91.31 211 SER A O 1
ATOM 1720 N N . LEU A 1 212 ? 11.875 0.155 -2.756 1.00 92.06 212 LEU A N 1
ATOM 1721 C CA . LEU A 1 212 ? 12.108 1.566 -3.083 1.00 92.06 212 LEU A CA 1
ATOM 1722 C C . LEU A 1 212 ? 10.928 2.252 -3.797 1.00 92.06 212 LEU A C 1
ATOM 1724 O O . LEU A 1 212 ? 11.054 3.389 -4.238 1.00 92.06 212 LEU A O 1
ATOM 1728 N N . LEU A 1 213 ? 9.757 1.613 -3.851 1.00 94.44 213 LEU A N 1
ATOM 1729 C CA . LEU A 1 213 ? 8.542 2.212 -4.398 1.00 94.44 213 LEU A CA 1
ATOM 1730 C C . LEU A 1 213 ? 7.796 3.019 -3.325 1.00 94.44 213 LEU A C 1
ATOM 1732 O O . LEU A 1 213 ? 7.720 2.582 -2.169 1.00 94.44 213 LEU A O 1
ATOM 1736 N N . PRO A 1 214 ? 7.203 4.172 -3.673 1.00 94.44 214 PRO A N 1
ATOM 1737 C CA . PRO A 1 214 ? 6.362 4.926 -2.761 1.00 94.44 214 PRO A CA 1
ATOM 1738 C C . PRO A 1 214 ? 5.007 4.264 -2.529 1.00 94.44 214 PRO A C 1
ATOM 1740 O O . PRO A 1 214 ? 4.411 3.657 -3.417 1.00 94.44 214 PRO A O 1
ATOM 1743 N N . ALA A 1 215 ? 4.480 4.429 -1.318 1.00 93.81 215 ALA A N 1
ATOM 1744 C CA . ALA A 1 215 ? 3.071 4.187 -1.064 1.00 93.81 215 ALA A CA 1
ATOM 1745 C C . ALA A 1 215 ? 2.247 5.275 -1.763 1.00 93.81 215 ALA A C 1
ATOM 1747 O O . ALA A 1 215 ? 2.379 6.444 -1.414 1.00 93.81 215 ALA A O 1
ATOM 1748 N N . VAL A 1 216 ? 1.378 4.922 -2.707 1.00 93.31 216 VAL A N 1
ATOM 1749 C CA . VAL A 1 216 ? 0.606 5.903 -3.492 1.00 93.31 216 VAL A CA 1
ATOM 1750 C C . VAL A 1 216 ? -0.894 5.693 -3.342 1.00 93.31 216 VAL A C 1
ATOM 1752 O O . VAL A 1 216 ? -1.338 4.546 -3.224 1.00 93.31 216 VAL A O 1
ATOM 1755 N N . PRO A 1 217 ? -1.703 6.767 -3.324 1.00 91.69 217 PRO A N 1
ATOM 1756 C CA . PRO A 1 217 ? -3.141 6.626 -3.226 1.00 91.69 217 PRO A CA 1
ATOM 1757 C C . PRO A 1 217 ? -3.674 6.096 -4.559 1.00 91.69 217 PRO A C 1
ATOM 1759 O O . PRO A 1 217 ? -3.498 6.709 -5.614 1.00 91.69 217 PRO A O 1
ATOM 1762 N N . VAL A 1 218 ? -4.354 4.957 -4.505 1.00 88.50 218 VAL A N 1
ATOM 1763 C CA . VAL A 1 218 ? -5.137 4.449 -5.636 1.00 88.50 218 VAL A CA 1
ATOM 1764 C C . VAL A 1 218 ? -6.573 4.937 -5.509 1.00 88.50 218 VAL A C 1
ATOM 1766 O O . VAL A 1 218 ? -7.131 5.396 -6.494 1.00 88.50 218 VAL A O 1
ATOM 1769 N N . TRP A 1 219 ? -7.105 4.987 -4.279 1.00 83.81 219 TRP A N 1
ATOM 1770 C CA . TRP A 1 219 ? -8.371 5.626 -3.921 1.00 83.81 219 TRP A CA 1
ATOM 1771 C C . TRP A 1 219 ? -8.165 6.709 -2.876 1.00 83.81 219 TRP A C 1
ATOM 1773 O O . TRP A 1 219 ? -7.637 6.429 -1.804 1.00 83.81 219 TRP A O 1
ATOM 1783 N N . SER A 1 220 ? -8.634 7.925 -3.131 1.00 72.88 220 SER A N 1
ATOM 1784 C CA . SER A 1 220 ? -8.699 8.969 -2.114 1.00 72.88 220 SER A CA 1
ATOM 1785 C C . SER A 1 220 ? -9.919 9.872 -2.273 1.00 72.88 220 SER A C 1
ATOM 1787 O O . SER A 1 220 ? -10.626 9.869 -3.285 1.00 72.88 220 SER A O 1
ATOM 1789 N N . ARG A 1 221 ? -10.164 10.652 -1.223 1.00 67.00 221 ARG A N 1
ATOM 1790 C CA . ARG A 1 221 ? -11.160 11.713 -1.184 1.00 67.00 221 ARG A CA 1
ATOM 1791 C C . ARG A 1 221 ? -10.515 13.033 -1.630 1.00 67.00 221 ARG A C 1
ATOM 1793 O O . ARG A 1 221 ? -9.876 13.701 -0.824 1.00 67.00 221 ARG A O 1
ATOM 1800 N N . GLU A 1 222 ? -10.681 13.424 -2.890 1.00 57.81 222 GLU A N 1
ATOM 1801 C CA . GLU A 1 222 ? -10.161 14.694 -3.423 1.00 57.81 222 GLU A CA 1
ATOM 1802 C C . GLU A 1 222 ? -11.151 15.846 -3.205 1.00 57.81 222 GLU A C 1
ATOM 1804 O O . GLU A 1 222 ? -12.337 15.748 -3.525 1.00 57.81 222 GLU A O 1
ATOM 1809 N N . GLY A 1 223 ? -10.692 16.964 -2.627 1.00 51.19 223 GLY A N 1
ATOM 1810 C CA . GLY A 1 223 ? -11.529 18.162 -2.444 1.00 51.19 223 GLY A CA 1
ATOM 1811 C C . GLY A 1 223 ? -12.803 17.919 -1.621 1.00 51.19 223 GLY A C 1
ATOM 1812 O O . GLY A 1 223 ? -13.814 18.597 -1.797 1.00 51.19 223 GLY A O 1
ATOM 1813 N N . GLY A 1 224 ? -12.788 16.904 -0.752 1.00 45.00 224 GLY A N 1
ATOM 1814 C CA . GLY A 1 224 ? -13.949 16.477 0.023 1.00 45.00 224 GLY A CA 1
ATOM 1815 C C . GLY A 1 224 ? -14.932 15.571 -0.727 1.00 45.00 224 GLY A C 1
ATOM 1816 O O . GLY A 1 224 ? -15.863 15.083 -0.079 1.00 45.00 224 GLY A O 1
ATOM 1817 N N . ARG A 1 225 ? -14.719 15.288 -2.020 1.00 43.31 225 ARG A N 1
ATOM 1818 C CA . ARG A 1 225 ? -15.521 14.357 -2.826 1.00 43.31 225 ARG A CA 1
ATOM 1819 C C . ARG A 1 225 ? -14.787 13.038 -3.040 1.00 43.31 225 ARG A C 1
ATOM 1821 O O . ARG A 1 225 ? -13.574 12.979 -3.184 1.00 43.31 225 ARG A O 1
ATOM 1828 N N . TRP A 1 226 ? -15.561 11.967 -3.045 1.00 53.09 226 TRP A N 1
ATOM 1829 C CA . TRP A 1 226 ? -15.088 10.652 -3.444 1.00 53.09 226 TRP A CA 1
ATOM 1830 C C . TRP A 1 226 ? -14.999 10.609 -4.964 1.00 53.09 226 TRP A C 1
ATOM 1832 O O . TRP A 1 226 ? -16.033 10.749 -5.616 1.00 53.09 226 TRP A O 1
ATOM 1842 N N . VAL A 1 227 ? -13.803 10.400 -5.519 1.00 60.97 227 VAL A N 1
ATOM 1843 C CA . VAL A 1 227 ? -13.699 9.911 -6.898 1.00 60.97 227 VAL A CA 1
ATOM 1844 C C . VAL A 1 227 ? -14.028 8.427 -6.810 1.00 60.97 227 VAL A C 1
ATOM 1846 O O . VAL A 1 227 ? -13.251 7.632 -6.286 1.00 60.97 227 VAL A O 1
ATOM 1849 N N . ASP A 1 228 ? -15.269 8.089 -7.137 1.00 59.31 228 ASP A N 1
ATOM 1850 C CA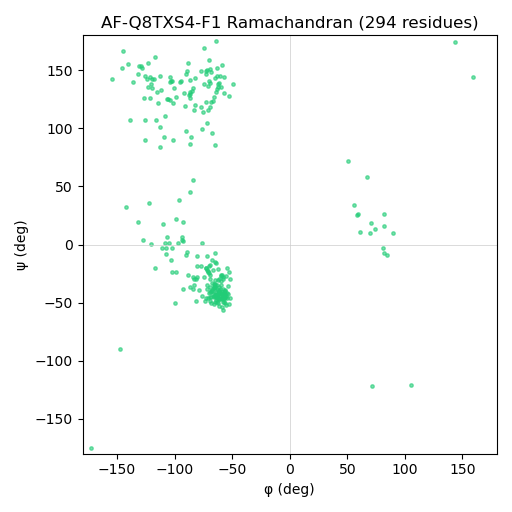 . ASP A 1 228 ? -15.757 6.718 -7.113 1.00 59.31 228 ASP A CA 1
ATOM 1851 C C . ASP A 1 228 ? -15.422 6.065 -8.445 1.00 59.31 228 ASP A C 1
ATOM 1853 O O . ASP A 1 228 ? -16.164 6.196 -9.411 1.00 59.31 228 ASP A O 1
ATOM 1857 N N . PHE A 1 229 ? -14.277 5.400 -8.497 1.00 71.31 229 PHE A N 1
ATOM 1858 C CA . PHE A 1 229 ? -13.863 4.626 -9.661 1.00 71.31 229 PHE A CA 1
ATOM 1859 C C . PHE A 1 229 ? -14.157 3.136 -9.447 1.00 71.31 229 PHE A C 1
ATOM 1861 O O . PHE A 1 229 ? -13.548 2.292 -10.089 1.00 71.31 229 PHE A O 1
ATOM 1868 N N . ARG A 1 230 ? -15.088 2.769 -8.547 1.00 77.12 230 ARG A N 1
ATOM 1869 C CA . ARG A 1 230 ? -15.477 1.363 -8.344 1.00 77.12 230 ARG A CA 1
ATOM 1870 C C . ARG A 1 230 ? -15.861 0.706 -9.664 1.00 77.12 230 ARG A C 1
ATOM 1872 O O . ARG A 1 230 ? -15.359 -0.367 -9.974 1.00 77.12 230 ARG A O 1
ATOM 1879 N N . ASP A 1 231 ? -16.756 1.339 -10.412 1.00 80.06 231 ASP A N 1
ATOM 1880 C CA . ASP A 1 231 ? -17.263 0.761 -11.657 1.00 80.06 231 ASP A CA 1
ATOM 1881 C C . ASP A 1 231 ? -16.172 0.724 -12.739 1.00 80.06 231 ASP A C 1
ATOM 1883 O O . ASP A 1 231 ? -16.133 -0.208 -13.533 1.00 80.06 231 ASP A O 1
ATOM 1887 N N . GLU A 1 232 ? -15.229 1.667 -12.701 1.00 81.88 232 GLU A N 1
ATOM 1888 C CA . GLU A 1 232 ? -14.038 1.681 -13.555 1.00 81.88 232 GLU A CA 1
ATOM 1889 C C . GLU A 1 232 ? -13.070 0.536 -13.197 1.00 81.88 232 GLU A C 1
ATOM 1891 O O . GLU A 1 232 ? -12.732 -0.273 -14.056 1.00 81.88 232 GLU A O 1
ATOM 1896 N N . VAL A 1 233 ? -12.723 0.367 -11.914 1.00 84.88 233 VAL A N 1
ATOM 1897 C CA . VAL A 1 233 ? -11.894 -0.746 -11.407 1.00 84.88 233 VAL A CA 1
ATOM 1898 C C . VAL A 1 233 ? -12.492 -2.103 -11.739 1.00 84.88 233 VAL A C 1
ATOM 1900 O O . VAL A 1 233 ? -11.770 -3.025 -12.114 1.00 84.88 233 VAL A O 1
ATOM 1903 N N . LEU A 1 234 ? -13.804 -2.253 -11.559 1.00 85.94 234 LEU A N 1
ATOM 1904 C CA . LEU A 1 234 ? -14.484 -3.516 -11.831 1.00 85.94 234 LEU A CA 1
ATOM 1905 C C . LEU A 1 234 ? -14.697 -3.749 -13.334 1.00 85.94 234 LEU A C 1
ATOM 1907 O O . LEU A 1 234 ? -14.926 -4.892 -13.726 1.00 85.94 234 LEU A O 1
ATOM 1911 N N . GLY A 1 235 ? -14.613 -2.699 -14.156 1.00 90.38 235 GLY A N 1
ATOM 1912 C CA . GLY A 1 235 ? -14.674 -2.775 -15.615 1.00 90.38 235 GLY A CA 1
ATOM 1913 C C . GLY A 1 235 ? -13.339 -3.128 -16.276 1.00 90.38 235 GLY A C 1
ATOM 1914 O O . GLY A 1 235 ? -13.344 -3.779 -17.317 1.00 90.38 235 GLY A O 1
ATOM 1915 N N . MET A 1 236 ? -12.212 -2.749 -15.668 1.00 90.81 236 MET A N 1
ATOM 1916 C CA . MET A 1 236 ? -10.868 -3.068 -16.162 1.00 90.81 236 MET A CA 1
ATOM 1917 C C . MET A 1 236 ? -10.518 -4.545 -15.958 1.00 90.81 236 MET A C 1
ATOM 1919 O O . MET A 1 236 ? -10.943 -5.183 -14.990 1.00 90.81 236 MET A O 1
ATOM 1923 N N . ASN A 1 237 ? -9.694 -5.112 -16.835 1.00 94.75 237 ASN A N 1
ATOM 1924 C CA . ASN A 1 237 ? -9.078 -6.415 -16.615 1.00 94.75 237 ASN A CA 1
ATOM 1925 C C . ASN A 1 237 ? -7.935 -6.327 -15.577 1.00 94.75 237 ASN A C 1
ATOM 1927 O O . ASN A 1 237 ? -7.552 -5.250 -15.123 1.00 94.75 237 ASN A O 1
ATOM 1931 N N . ASP A 1 238 ? -7.433 -7.478 -15.125 1.00 95.06 238 ASP A N 1
ATOM 1932 C CA . ASP A 1 238 ? -6.440 -7.524 -14.041 1.00 95.06 238 ASP A CA 1
ATOM 1933 C C . ASP A 1 238 ? -5.106 -6.866 -14.432 1.00 95.06 238 ASP A C 1
ATOM 1935 O O . ASP A 1 238 ? -4.458 -6.258 -13.585 1.00 95.06 238 ASP A O 1
ATOM 1939 N N . LEU A 1 239 ? -4.700 -6.962 -15.703 1.00 95.75 239 LEU A N 1
ATOM 1940 C CA . LEU A 1 239 ? -3.461 -6.356 -16.185 1.00 95.75 239 LEU A CA 1
ATOM 1941 C C . LEU A 1 239 ? -3.600 -4.835 -16.300 1.00 95.75 239 LEU A C 1
ATOM 1943 O O . LEU A 1 239 ? -2.765 -4.126 -15.753 1.00 95.75 239 LEU A O 1
ATOM 1947 N N . GLU A 1 240 ? -4.672 -4.344 -16.929 1.00 93.19 240 GLU A N 1
ATOM 1948 C CA . GLU A 1 240 ? -4.976 -2.904 -17.035 1.00 93.19 240 GLU A CA 1
ATOM 1949 C C . GLU A 1 240 ? -4.956 -2.234 -15.662 1.00 93.19 240 GLU A C 1
ATOM 1951 O O . GLU A 1 240 ? -4.321 -1.200 -15.457 1.00 93.19 240 GLU A O 1
ATOM 1956 N N . LEU A 1 241 ? -5.600 -2.870 -14.682 1.00 92.50 241 LEU A N 1
ATOM 1957 C CA . LEU A 1 241 ? -5.649 -2.330 -13.337 1.00 92.50 241 LEU A CA 1
ATOM 1958 C C . LEU A 1 241 ? -4.280 -2.371 -12.643 1.00 92.50 241 LEU A C 1
ATOM 1960 O O . LEU A 1 241 ? -3.928 -1.440 -11.919 1.00 92.50 241 LEU A O 1
ATOM 1964 N N . GLY A 1 242 ? -3.491 -3.422 -12.876 1.00 94.38 242 GLY A N 1
ATOM 1965 C CA . GLY A 1 242 ? -2.097 -3.489 -12.445 1.00 94.38 242 GLY A CA 1
ATOM 1966 C C . GLY A 1 242 ? -1.258 -2.344 -13.011 1.00 94.38 242 GLY A C 1
ATOM 1967 O O . GLY A 1 242 ? -0.591 -1.640 -12.246 1.00 94.38 242 GLY A O 1
ATOM 1968 N N . CYS A 1 243 ? -1.345 -2.119 -14.325 1.00 93.81 243 CYS A N 1
ATOM 1969 C CA . CYS A 1 243 ? -0.675 -1.026 -15.026 1.00 93.81 243 CYS A CA 1
ATOM 1970 C C . CYS A 1 243 ? -1.108 0.335 -14.476 1.00 93.81 243 CYS A C 1
ATOM 1972 O O . CYS A 1 243 ? -0.253 1.165 -14.187 1.00 93.81 243 CYS A O 1
ATOM 1974 N N . LEU A 1 244 ? -2.399 0.550 -14.203 1.00 90.88 244 LEU A N 1
ATOM 1975 C CA . LEU A 1 244 ? -2.887 1.792 -13.596 1.00 90.88 244 LEU A CA 1
ATOM 1976 C C . LEU A 1 244 ? -2.243 2.068 -12.225 1.00 90.88 244 LEU A C 1
ATOM 1978 O O . LEU A 1 244 ? -1.837 3.198 -11.935 1.00 90.88 244 LEU A O 1
ATOM 1982 N N . VAL A 1 245 ? -2.139 1.048 -11.364 1.00 92.94 245 VAL A N 1
ATOM 1983 C CA . VAL A 1 245 ? -1.507 1.185 -10.038 1.00 92.94 245 VAL A CA 1
ATOM 1984 C C . VAL A 1 245 ? -0.016 1.488 -10.170 1.00 92.94 245 VAL A C 1
ATOM 1986 O O . VAL A 1 245 ? 0.505 2.368 -9.476 1.00 92.94 245 VAL A O 1
ATOM 1989 N N . ALA A 1 246 ? 0.673 0.786 -11.063 1.00 93.88 246 ALA A N 1
ATOM 1990 C CA . ALA A 1 246 ? 2.088 0.995 -11.329 1.00 93.88 246 ALA A CA 1
ATOM 1991 C C . ALA A 1 246 ? 2.357 2.382 -11.938 1.00 93.88 246 ALA A C 1
ATOM 1993 O O . ALA A 1 246 ? 3.204 3.120 -11.435 1.00 93.88 246 ALA A O 1
ATOM 1994 N N . HIS A 1 247 ? 1.551 2.813 -12.906 1.00 91.81 247 HIS A N 1
ATOM 1995 C CA . HIS A 1 247 ? 1.601 4.153 -13.483 1.00 91.81 247 HIS A CA 1
ATOM 1996 C C . HIS A 1 247 ? 1.395 5.230 -12.415 1.00 91.81 247 HIS A C 1
ATOM 1998 O O . HIS A 1 247 ? 2.189 6.167 -12.321 1.00 91.81 247 HIS A O 1
ATOM 2004 N N . ARG A 1 248 ? 0.400 5.084 -11.525 1.00 90.38 248 ARG A N 1
ATOM 2005 C CA . ARG A 1 248 ? 0.246 5.993 -10.372 1.00 90.38 248 ARG A CA 1
ATOM 2006 C C . ARG A 1 248 ? 1.460 5.988 -9.450 1.00 90.38 248 ARG A C 1
ATOM 2008 O O . ARG A 1 248 ? 1.791 7.027 -8.889 1.00 90.38 248 ARG A O 1
ATOM 2015 N N . THR A 1 249 ? 2.118 4.845 -9.280 1.00 93.19 249 THR A N 1
ATOM 2016 C CA . THR A 1 249 ? 3.329 4.728 -8.452 1.00 93.19 249 THR A CA 1
ATOM 2017 C C . THR A 1 249 ? 4.486 5.543 -9.031 1.00 93.19 249 THR A C 1
ATOM 2019 O O . THR A 1 249 ? 5.240 6.157 -8.277 1.00 93.19 249 THR A O 1
ATOM 2022 N N . LEU A 1 250 ? 4.595 5.600 -10.360 1.00 93.25 250 LEU A N 1
ATOM 2023 C CA . LEU A 1 250 ? 5.604 6.399 -11.052 1.00 93.25 250 LEU A CA 1
ATOM 2024 C C . LEU A 1 250 ? 5.230 7.883 -11.108 1.00 93.25 250 LEU A C 1
ATOM 2026 O O . LEU A 1 250 ? 6.089 8.743 -10.934 1.00 93.25 250 LEU A O 1
ATOM 2030 N N . THR A 1 251 ? 3.957 8.203 -11.314 1.00 90.25 251 THR A N 1
ATOM 2031 C CA . THR A 1 251 ? 3.548 9.571 -11.655 1.00 90.25 251 THR A CA 1
ATOM 2032 C C . THR A 1 251 ? 3.032 10.390 -10.483 1.00 90.25 251 THR A C 1
ATOM 2034 O O . THR A 1 251 ? 3.095 11.610 -10.551 1.00 90.25 251 THR A O 1
ATOM 2037 N N . TRP A 1 252 ? 2.538 9.798 -9.394 1.00 90.44 252 TRP A N 1
ATOM 2038 C CA . TRP A 1 252 ? 2.025 10.563 -8.249 1.00 90.44 252 TRP A CA 1
ATOM 2039 C C . TRP A 1 252 ? 3.174 11.182 -7.428 1.00 90.44 252 TRP A C 1
ATOM 2041 O O . TRP A 1 252 ? 4.145 10.475 -7.157 1.00 90.44 252 TRP A O 1
ATOM 2051 N N . PRO A 1 253 ? 3.088 12.451 -6.959 1.00 87.81 253 PRO A N 1
ATOM 2052 C CA . PRO A 1 253 ? 1.955 13.393 -6.995 1.00 87.81 253 PRO A CA 1
ATOM 2053 C C . PRO A 1 253 ? 1.996 14.384 -8.181 1.00 87.81 253 PRO A C 1
ATOM 2055 O O . PRO A 1 253 ? 1.696 15.568 -8.035 1.00 87.81 253 PRO A O 1
ATOM 2058 N N . GLY A 1 254 ? 2.416 13.933 -9.359 1.00 82.56 254 GLY A N 1
ATOM 2059 C CA . GLY A 1 254 ? 2.583 14.721 -10.578 1.00 82.56 254 GLY A CA 1
ATOM 2060 C C . GLY A 1 254 ? 4.061 14.984 -10.862 1.00 82.56 254 GLY A C 1
ATOM 2061 O O . GLY A 1 254 ? 4.867 14.067 -10.973 1.00 82.56 254 GLY A O 1
ATOM 2062 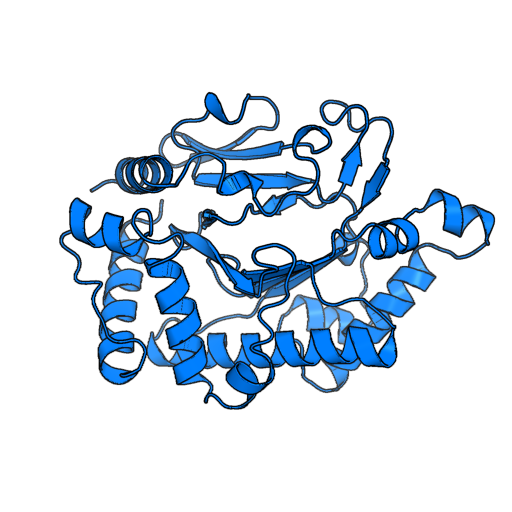N N . ARG A 1 255 ? 4.462 16.259 -10.929 1.00 75.12 255 ARG A N 1
ATOM 2063 C CA . ARG A 1 255 ? 5.849 16.660 -11.263 1.00 75.12 255 ARG A CA 1
ATOM 2064 C C . ARG A 1 255 ? 6.920 16.230 -10.243 1.00 75.12 255 ARG A C 1
ATOM 2066 O O . ARG A 1 255 ? 8.100 16.441 -10.496 1.00 75.12 255 ARG A O 1
ATOM 2073 N N . GLY A 1 256 ? 6.509 15.674 -9.104 1.00 76.31 256 GLY A N 1
ATOM 2074 C CA . GLY A 1 256 ? 7.380 15.098 -8.075 1.00 76.31 256 GLY A CA 1
ATOM 2075 C C . GLY A 1 256 ? 7.297 13.573 -7.982 1.00 76.31 256 GLY A C 1
ATOM 2076 O O . GLY A 1 256 ? 7.603 13.018 -6.932 1.00 76.31 256 GLY A O 1
ATOM 2077 N N . GLY A 1 257 ? 6.775 12.904 -9.014 1.00 86.62 257 GLY A N 1
ATOM 2078 C CA . GLY A 1 257 ? 6.642 11.451 -9.026 1.00 86.62 257 GLY A CA 1
ATOM 2079 C C . GLY A 1 257 ? 7.979 10.723 -9.135 1.00 86.62 257 GLY A C 1
ATOM 2080 O O . GLY A 1 257 ? 8.977 11.280 -9.600 1.00 86.62 257 GLY A O 1
ATOM 2081 N N . LEU A 1 258 ? 7.992 9.455 -8.715 1.00 93.25 258 LEU A N 1
ATOM 2082 C CA . LEU A 1 258 ? 9.174 8.599 -8.804 1.00 93.25 258 LEU A CA 1
ATOM 2083 C C . LEU A 1 258 ? 9.702 8.502 -10.244 1.00 93.25 258 LEU A C 1
ATOM 2085 O O . LEU A 1 258 ? 10.910 8.563 -10.428 1.00 93.25 258 LEU A O 1
ATOM 2089 N N . GLY A 1 259 ? 8.827 8.418 -11.249 1.00 92.69 259 GLY A N 1
ATOM 2090 C CA . GLY A 1 259 ? 9.197 8.341 -12.664 1.00 92.69 259 GLY A CA 1
ATOM 2091 C C . GLY A 1 259 ? 10.050 9.529 -13.107 1.00 92.69 259 GLY A C 1
ATOM 2092 O O . GLY A 1 259 ? 11.162 9.340 -13.582 1.00 92.69 259 GLY A O 1
ATOM 2093 N N . VAL A 1 260 ? 9.621 10.757 -12.786 1.00 90.69 260 VAL A N 1
ATOM 2094 C CA . VAL A 1 260 ? 10.392 11.987 -13.063 1.00 90.69 260 VAL A CA 1
ATOM 2095 C C . VAL A 1 260 ? 11.786 11.927 -12.443 1.00 90.69 260 VAL A C 1
ATOM 2097 O O . VAL A 1 260 ? 12.768 12.371 -13.042 1.00 90.69 260 VAL A O 1
ATOM 2100 N N . VAL A 1 261 ? 11.883 11.391 -11.226 1.00 91.50 261 VAL A N 1
ATOM 2101 C CA . VAL A 1 261 ? 13.168 11.240 -10.548 1.00 91.50 261 VAL A CA 1
ATOM 2102 C C . VAL A 1 261 ? 14.009 10.177 -11.236 1.00 91.50 261 VAL A C 1
ATOM 2104 O O . VAL A 1 261 ? 15.152 10.479 -11.554 1.00 91.50 261 VAL A O 1
ATOM 2107 N N . LEU A 1 262 ? 13.465 8.996 -11.531 1.00 93.25 262 LEU A N 1
ATOM 2108 C CA . LEU A 1 262 ? 14.173 7.926 -12.238 1.00 93.25 262 LEU A CA 1
ATOM 2109 C C . LEU A 1 262 ? 14.679 8.389 -13.609 1.00 93.25 262 LEU A C 1
ATOM 2111 O O . LEU A 1 262 ? 15.864 8.220 -13.886 1.00 93.25 262 LEU A O 1
ATOM 2115 N N . SER A 1 263 ? 13.852 9.059 -14.413 1.00 91.38 263 SER A N 1
ATOM 2116 C CA . SER A 1 263 ? 14.275 9.616 -15.702 1.00 91.38 263 SER A CA 1
ATOM 2117 C C . SER A 1 263 ? 15.377 10.656 -15.543 1.00 91.38 263 SER A C 1
ATOM 2119 O O . SER A 1 263 ? 16.375 10.619 -16.252 1.00 91.38 263 SER A O 1
ATOM 2121 N N . ARG A 1 264 ? 15.275 11.554 -14.557 1.00 89.06 264 ARG A N 1
ATOM 2122 C CA . ARG A 1 264 ? 16.307 12.579 -14.337 1.00 89.06 264 ARG A CA 1
ATOM 2123 C C . ARG A 1 264 ? 17.627 12.002 -13.830 1.00 89.06 264 ARG A C 1
ATOM 2125 O O . ARG A 1 264 ? 18.690 12.510 -14.179 1.00 89.06 264 ARG A O 1
ATOM 2132 N N . VAL A 1 265 ? 17.564 11.040 -12.913 1.00 88.06 265 VAL A N 1
ATOM 2133 C CA . VAL A 1 265 ? 18.722 10.633 -12.105 1.00 88.06 265 VAL A CA 1
ATOM 2134 C C . VAL A 1 265 ? 19.370 9.339 -12.588 1.00 88.06 265 VAL A C 1
ATOM 2136 O O . VAL A 1 265 ? 20.553 9.125 -12.326 1.00 88.06 265 VAL A O 1
ATOM 2139 N N . LEU A 1 266 ? 18.620 8.492 -13.293 1.00 88.25 266 LEU A N 1
ATOM 2140 C CA . LEU A 1 266 ? 19.080 7.214 -13.839 1.00 88.25 266 LEU A CA 1
ATOM 2141 C C . LEU A 1 266 ? 18.954 7.134 -15.365 1.00 88.25 266 LEU A C 1
ATOM 2143 O O . LEU A 1 266 ? 19.320 6.099 -15.908 1.00 88.25 266 LEU A O 1
ATOM 2147 N N . ASP A 1 267 ? 18.466 8.188 -16.034 1.00 86.88 267 ASP A N 1
ATOM 2148 C CA . ASP A 1 267 ? 18.192 8.190 -17.482 1.00 86.88 267 ASP A CA 1
ATOM 2149 C C . ASP A 1 267 ? 17.245 7.047 -17.893 1.00 86.88 267 ASP A C 1
ATOM 2151 O O . ASP A 1 267 ? 17.384 6.428 -18.944 1.00 86.88 267 ASP A O 1
ATOM 2155 N N . LEU A 1 268 ? 16.308 6.713 -16.997 1.00 87.75 268 LEU A N 1
ATOM 2156 C CA . LEU A 1 268 ? 15.342 5.645 -17.213 1.00 87.75 268 LEU A CA 1
ATOM 2157 C C . LEU A 1 268 ? 14.129 6.186 -17.969 1.00 87.75 268 LEU A C 1
ATOM 2159 O O . LEU A 1 268 ? 13.493 7.136 -17.504 1.00 87.75 268 LEU A O 1
ATOM 2163 N N . ASP A 1 269 ? 13.768 5.557 -19.082 1.00 86.38 269 ASP A N 1
ATOM 2164 C CA . ASP A 1 269 ? 12.489 5.849 -19.719 1.00 86.38 269 ASP A CA 1
ATOM 2165 C C . ASP A 1 269 ? 11.349 5.376 -18.809 1.00 86.38 269 ASP A C 1
ATOM 2167 O O . ASP A 1 269 ? 11.319 4.225 -18.365 1.00 86.38 269 ASP A O 1
ATOM 2171 N N . THR A 1 270 ? 10.464 6.304 -18.460 1.00 85.69 270 THR A N 1
ATOM 2172 C CA . THR A 1 270 ? 9.270 6.028 -17.654 1.00 85.69 270 THR A CA 1
ATOM 2173 C C . THR A 1 270 ? 7.996 6.533 -18.317 1.00 85.69 270 THR A C 1
ATOM 2175 O O . THR A 1 270 ? 6.921 6.406 -17.726 1.00 85.69 270 THR A O 1
ATOM 2178 N N . ASP A 1 271 ? 8.111 7.074 -19.533 1.00 79.81 271 ASP A N 1
ATOM 2179 C CA . ASP A 1 271 ? 6.983 7.535 -20.327 1.00 79.81 271 ASP A CA 1
ATOM 2180 C C . ASP A 1 271 ? 6.447 6.342 -21.126 1.00 79.81 271 ASP A C 1
ATOM 2182 O O . ASP A 1 271 ? 6.817 6.116 -22.271 1.00 79.81 271 ASP A O 1
ATOM 2186 N N . ALA A 1 272 ? 5.558 5.573 -20.499 1.00 80.44 272 ALA A N 1
ATOM 2187 C CA . ALA A 1 272 ? 4.734 4.580 -21.181 1.00 80.44 272 ALA A CA 1
ATOM 2188 C C . ALA A 1 272 ? 3.260 4.943 -21.032 1.00 80.44 272 ALA A C 1
ATOM 2190 O O . ALA A 1 272 ? 2.825 5.406 -19.969 1.00 80.44 272 ALA A O 1
ATOM 2191 N N . ASP A 1 273 ? 2.492 4.707 -22.092 1.00 78.19 273 ASP A N 1
ATOM 2192 C CA . ASP A 1 273 ? 1.046 4.884 -22.058 1.00 78.19 273 ASP A CA 1
ATOM 2193 C C . ASP A 1 273 ? 0.424 3.775 -21.190 1.00 78.19 273 ASP A C 1
ATOM 2195 O O . ASP A 1 273 ? 0.509 2.599 -21.549 1.00 78.19 273 ASP A O 1
ATOM 2199 N N . PRO A 1 274 ? -0.210 4.090 -20.044 1.00 74.50 274 PRO A N 1
ATOM 2200 C CA . PRO A 1 274 ? -0.872 3.069 -19.237 1.00 74.50 274 PRO A CA 1
ATOM 2201 C C . PRO A 1 274 ? -2.057 2.405 -19.959 1.00 74.50 274 PRO A C 1
ATOM 2203 O O . PRO A 1 274 ? -2.509 1.351 -19.505 1.00 74.50 274 PRO A O 1
ATOM 2206 N N . GLU A 1 275 ? -2.568 3.000 -21.045 1.00 78.00 275 GLU A N 1
ATOM 2207 C CA . GLU A 1 275 ? -3.601 2.413 -21.906 1.00 78.00 275 GLU A CA 1
ATOM 2208 C C . GLU A 1 275 ? -3.040 1.394 -22.916 1.00 78.00 275 GLU A C 1
ATOM 2210 O O . GLU A 1 275 ? -3.824 0.651 -23.511 1.00 78.00 275 GLU A O 1
ATOM 2215 N N . ASP A 1 276 ? -1.710 1.284 -23.059 1.00 86.81 276 ASP A N 1
ATOM 2216 C CA . ASP A 1 276 ? -1.032 0.178 -23.747 1.00 86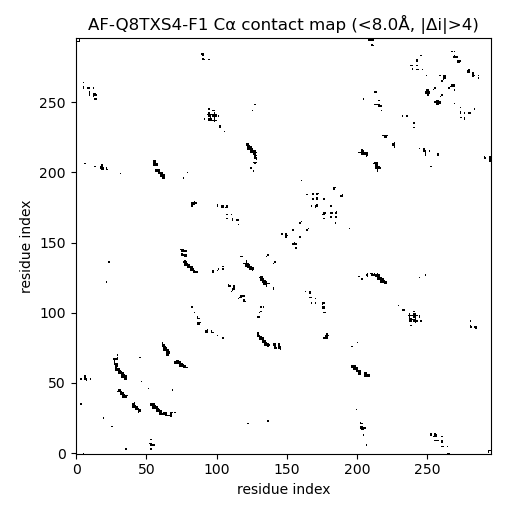.81 276 ASP A CA 1
ATOM 2217 C C . ASP A 1 276 ? -0.292 -0.712 -22.730 1.00 86.81 276 ASP A C 1
ATOM 2219 O O . ASP A 1 276 ? 0.874 -0.480 -22.391 1.00 86.81 276 ASP A O 1
ATOM 2223 N N . PRO A 1 277 ? -0.937 -1.785 -22.233 1.00 87.88 277 PRO A N 1
ATOM 2224 C CA . PRO A 1 277 ? -0.325 -2.653 -21.240 1.00 87.88 277 PRO A CA 1
ATOM 2225 C C . PRO A 1 277 ? 0.974 -3.313 -21.700 1.00 87.88 277 PRO A C 1
ATOM 2227 O O . PRO A 1 277 ? 1.777 -3.682 -20.850 1.00 87.88 277 PRO A O 1
ATOM 2230 N N . SER A 1 278 ? 1.175 -3.509 -23.007 1.00 86.62 278 SER A N 1
ATOM 2231 C CA . SER A 1 278 ? 2.352 -4.222 -23.507 1.00 86.62 278 SER A CA 1
ATOM 2232 C C . SER A 1 278 ? 3.620 -3.381 -23.380 1.00 86.62 278 SER A C 1
ATOM 2234 O O . SER A 1 278 ? 4.613 -3.866 -22.837 1.00 86.62 278 SER A O 1
ATOM 2236 N N . ASP A 1 279 ? 3.542 -2.110 -23.771 1.00 88.31 279 ASP A N 1
ATOM 2237 C CA . ASP A 1 279 ? 4.606 -1.121 -23.590 1.00 88.31 279 ASP A CA 1
ATOM 2238 C C . ASP A 1 279 ? 4.872 -0.865 -22.097 1.00 88.31 279 ASP A C 1
ATOM 2240 O O . ASP A 1 279 ? 6.003 -0.928 -21.605 1.00 88.31 279 ASP A O 1
ATOM 2244 N N . PHE A 1 280 ? 3.797 -0.703 -21.318 1.00 91.88 280 PHE A N 1
ATOM 2245 C CA . PHE A 1 280 ? 3.922 -0.405 -19.896 1.00 91.88 280 PHE A CA 1
ATOM 2246 C C . PHE A 1 280 ? 4.562 -1.549 -19.084 1.00 91.88 280 PHE A C 1
ATOM 2248 O O . PHE A 1 280 ? 5.298 -1.294 -18.126 1.00 91.88 280 PHE A O 1
ATOM 2255 N N . VAL A 1 281 ? 4.318 -2.814 -19.448 1.00 94.19 281 VAL A N 1
ATOM 2256 C CA . VAL A 1 281 ? 4.949 -3.981 -18.801 1.00 94.19 281 VAL A CA 1
ATOM 2257 C C . VAL A 1 281 ? 6.470 -3.950 -18.961 1.00 94.19 281 VAL A C 1
ATOM 2259 O O . VAL A 1 281 ? 7.181 -4.240 -17.994 1.00 94.19 281 VAL A O 1
ATOM 2262 N N . GLU A 1 282 ? 6.977 -3.578 -20.139 1.00 93.19 282 GLU A N 1
ATOM 2263 C CA . GLU A 1 282 ? 8.418 -3.475 -20.394 1.00 93.19 282 GLU A CA 1
ATOM 2264 C C . GLU A 1 282 ? 9.048 -2.364 -19.545 1.00 93.19 282 GLU A C 1
ATOM 2266 O O . GLU A 1 282 ? 10.013 -2.610 -18.813 1.00 93.19 282 GLU A O 1
ATOM 2271 N N . VAL A 1 283 ? 8.450 -1.168 -19.557 1.00 92.94 283 VAL A N 1
ATOM 2272 C CA . VAL A 1 283 ? 8.902 -0.040 -18.730 1.00 92.94 283 VAL A CA 1
ATOM 2273 C C . VAL A 1 283 ? 8.894 -0.402 -17.245 1.00 92.94 283 VAL A C 1
ATOM 2275 O O . VAL A 1 283 ? 9.882 -0.176 -16.540 1.00 92.94 283 VAL A O 1
ATOM 2278 N N . TRP A 1 284 ? 7.822 -1.030 -16.757 1.00 94.69 284 TRP A N 1
ATOM 2279 C CA . TRP A 1 284 ? 7.744 -1.473 -15.367 1.00 94.69 284 TRP A CA 1
ATOM 2280 C C . TRP A 1 284 ? 8.818 -2.512 -15.027 1.00 94.69 284 TRP A C 1
ATOM 2282 O O . TRP A 1 284 ? 9.447 -2.423 -13.970 1.00 94.69 284 TRP A O 1
ATOM 2292 N N . GLY A 1 285 ? 9.071 -3.468 -15.922 1.00 95.31 285 GLY A N 1
ATOM 2293 C CA . GLY A 1 285 ? 10.139 -4.452 -15.764 1.00 95.31 285 GLY A CA 1
ATOM 2294 C C . GLY A 1 285 ? 11.514 -3.801 -15.622 1.00 95.31 285 GLY A C 1
ATOM 2295 O O . GLY A 1 285 ? 12.260 -4.131 -14.695 1.00 95.31 285 GLY A O 1
ATOM 2296 N N . ASN A 1 286 ? 11.812 -2.812 -16.467 1.00 94.06 286 ASN A N 1
ATOM 2297 C CA . ASN A 1 286 ? 13.063 -2.055 -16.418 1.00 94.06 286 ASN A CA 1
ATOM 2298 C C . ASN A 1 286 ? 13.205 -1.267 -15.107 1.00 94.06 286 ASN A C 1
ATOM 2300 O O . ASN A 1 286 ? 14.244 -1.357 -14.445 1.00 94.06 286 ASN A O 1
ATOM 2304 N N . VAL A 1 287 ? 12.147 -0.569 -14.670 1.00 94.62 287 VAL A N 1
ATOM 2305 C CA . VAL A 1 287 ? 12.108 0.114 -13.363 1.00 94.62 287 VAL A CA 1
ATOM 2306 C C . VAL A 1 287 ? 12.417 -0.868 -12.235 1.00 94.62 287 VAL A C 1
ATOM 2308 O O . VAL A 1 287 ? 13.288 -0.610 -11.402 1.00 94.62 287 VAL A O 1
ATOM 2311 N N . MET A 1 288 ? 11.711 -1.997 -12.192 1.00 94.50 288 MET A N 1
ATOM 2312 C CA . MET A 1 288 ? 11.836 -2.968 -11.107 1.00 94.50 288 MET A CA 1
ATOM 2313 C C . MET A 1 288 ? 13.214 -3.628 -11.072 1.00 94.50 288 MET A C 1
ATOM 2315 O O . MET A 1 288 ? 13.745 -3.842 -9.979 1.00 94.50 288 MET A O 1
ATOM 2319 N N . SER A 1 289 ? 13.815 -3.890 -12.237 1.00 94.31 289 SER A N 1
ATOM 2320 C CA . SER A 1 289 ? 15.186 -4.394 -12.342 1.00 94.31 289 SER A CA 1
ATOM 2321 C C . SER A 1 289 ? 16.182 -3.401 -11.743 1.00 94.31 289 SER A C 1
ATOM 2323 O O . SER A 1 289 ? 16.931 -3.746 -10.828 1.00 94.31 289 SER A O 1
ATOM 2325 N N . VAL A 1 290 ? 16.131 -2.138 -12.178 1.00 93.44 290 VAL A N 1
ATOM 2326 C CA . VAL A 1 290 ? 17.047 -1.089 -11.705 1.00 93.44 290 VAL A CA 1
ATOM 2327 C C . VAL A 1 290 ? 16.876 -0.823 -10.210 1.00 93.44 290 VAL A C 1
ATOM 2329 O O . VAL A 1 290 ? 17.858 -0.739 -9.473 1.00 93.44 290 VAL A O 1
ATOM 2332 N N . LEU A 1 291 ? 15.637 -0.742 -9.717 1.00 92.38 291 LEU A N 1
ATOM 2333 C CA . LEU A 1 291 ? 15.392 -0.608 -8.281 1.00 92.38 291 LEU A CA 1
ATOM 2334 C C . LEU A 1 291 ? 15.881 -1.834 -7.504 1.00 92.38 291 LEU A C 1
ATOM 2336 O O . LEU A 1 291 ? 16.374 -1.677 -6.390 1.00 92.38 291 LEU A O 1
ATOM 2340 N N . GLY A 1 292 ? 15.774 -3.035 -8.080 1.00 91.81 292 GLY A N 1
ATOM 2341 C CA . GLY A 1 292 ? 16.314 -4.282 -7.539 1.00 91.81 292 GLY A CA 1
ATOM 2342 C C . GLY A 1 292 ? 17.812 -4.216 -7.257 1.00 91.81 292 GLY A C 1
ATOM 2343 O O . GLY A 1 292 ? 18.240 -4.610 -6.173 1.00 91.81 292 GLY A O 1
ATOM 2344 N N . GLU A 1 293 ? 18.583 -3.652 -8.185 1.00 90.69 293 GLU A N 1
ATOM 2345 C CA . GLU A 1 293 ? 20.037 -3.477 -8.064 1.00 90.69 293 GLU A CA 1
ATOM 2346 C C . GLU A 1 293 ? 20.443 -2.417 -7.028 1.00 90.69 293 GLU A C 1
ATOM 2348 O O . GLU A 1 293 ? 21.551 -2.457 -6.492 1.00 90.69 293 GLU A O 1
ATOM 2353 N N . LEU A 1 294 ? 19.548 -1.471 -6.725 1.00 87.00 294 LEU A N 1
ATOM 2354 C CA . LEU A 1 294 ? 19.784 -0.387 -5.766 1.00 87.00 294 LEU A CA 1
ATOM 2355 C C . LEU A 1 294 ? 19.397 -0.738 -4.324 1.00 87.00 294 LEU A C 1
ATOM 2357 O O . LEU A 1 294 ? 19.639 0.070 -3.422 1.00 87.00 294 LEU A O 1
ATOM 2361 N N . LYS A 1 295 ? 18.773 -1.896 -4.079 1.00 80.50 295 LYS A N 1
ATOM 2362 C CA . LYS A 1 295 ? 18.347 -2.284 -2.726 1.00 80.50 295 LYS A CA 1
ATOM 2363 C C . LYS A 1 295 ? 19.562 -2.415 -1.784 1.00 80.50 295 LYS A C 1
ATOM 2365 O O . LYS A 1 295 ? 20.601 -2.920 -2.210 1.00 80.50 295 LYS A O 1
ATOM 2370 N N . PRO A 1 296 ? 19.450 -1.932 -0.530 1.00 67.31 296 PRO A N 1
ATOM 2371 C CA . PRO A 1 296 ? 20.538 -1.964 0.451 1.00 67.31 296 PRO A CA 1
ATOM 2372 C C . PRO A 1 296 ? 20.922 -3.374 0.918 1.00 67.31 296 PRO A C 1
ATOM 2374 O O . PRO A 1 296 ? 20.044 -4.26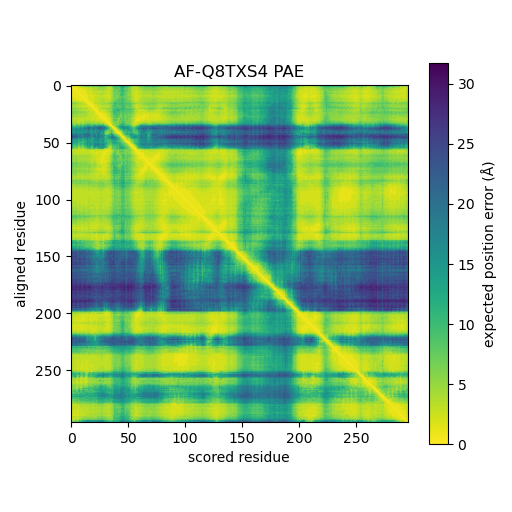8 0.912 1.00 67.31 296 PRO A O 1
#

pLDDT: mean 75.28, std 18.89, range [34.38, 96.88]

Solvent-accessible surface area (backbone atoms only — not comparable to full-atom values): 16021 Å² total; per-residue (Å²): 131,58,53,64,58,56,48,38,52,37,64,69,42,42,64,91,62,54,63,47,70,90,40,87,63,63,85,25,32,33,48,36,34,30,26,66,60,82,83,45,80,47,79,48,69,83,74,62,75,92,74,59,82,52,52,47,31,39,29,32,41,34,37,33,18,78,37,28,91,76,64,38,61,74,74,31,30,43,51,72,47,79,43,42,43,92,64,56,88,54,47,60,58,23,26,26,50,49,15,46,51,49,47,25,49,54,51,45,52,52,45,42,26,73,77,68,65,45,70,82,62,54,29,32,22,41,53,20,74,49,34,36,36,39,29,31,66,52,70,66,58,16,58,76,55,32,58,77,62,30,60,76,68,72,48,52,72,67,56,56,50,44,48,55,43,43,53,54,35,49,37,37,70,77,66,38,51,62,29,78,72,43,54,35,46,71,70,70,59,75,55,71,76,85,65,49,64,86,35,71,40,72,27,49,69,25,29,24,80,88,51,68,31,33,9,31,74,79,36,49,56,57,97,84,40,73,68,79,50,63,70,55,57,71,67,45,54,38,47,50,42,13,34,47,54,52,48,43,39,28,40,47,87,47,94,27,6,50,30,60,42,40,32,73,74,66,72,38,78,63,90,52,56,54,90,40,58,73,60,30,35,53,42,50,37,53,52,52,50,57,42,59,75,46,53,118

InterPro domains:
  IPR023639 DNA primase small subunit PriS [MF_00700] (1-285)

Sequence (296 aa):
MDVKTLVGEYYASLPSGVLREFVEDPSSREWAYTFLKGRDIVFTRKRRLDEVSGFLELYHSTGKFKNPKSWEGLLGWDLVIDVDAELPEEPEAFLKSLGRLLKDVVIACDELRRALGFPRPDVVNFSGSKGFHVRYFDSTVRRWLRWDLHERRGIKPGEIIQRVGRGVVWLAREGFVAGDRVRALREGLLDDSMYDLKRLIRCVGSMNVKSLLPAVPVWSREGGRWVDFRDEVLGMNDLELGCLVAHRTLTWPGRGGLGVVLSRVLDLDTDADPEDPSDFVEVWGNVMSVLGELKP

Foldseek 3Di:
DAPQVLQQLLVVLDDPCQLCPLPDPPVQKFKKFWFDPPQDTDIDGDDDPVPDRGTQWIWIWQWGAPDNVVRHHTPFGKDKDWFFADFDLQLQSRLLLALLLVLLVLVLQVLCCVVVVDDRFQFWWDQQPGTIMGIGPPPVVRVLGPPVVCVVVVNDNVNSVCVVLVSLLVSVVVPSGHDPVNVCSVVVVDDCVSPPSGDIDIGASRADQVQRWGTHTPWHQPPNHGPPCSVVSVPDRSLLSSLVNLLRRQAPPHSSGSVVSCCVPVVQDPDDDSVPSVRSSVSSSVSRVVSVVNRD

Secondary structure (DSSP, 8-state):
--HHHHHHHHHHHSPTTHHHHTSSSGGGS-EEEEEEETTEEEEE--S-GGG-SSEEEEEEESEEEEETTTTEEEEEE-EEEEEE-PPPSSHHHHHHHHHHHHHHHHHHHHHHHHHH-----SEEEE-SSSEEEEEE--HHHHHHT-HHHHHTTT--HHHHHHHHHHHHHHHHHTT---SHHHHHHHTT---GGGG-SS-EEEPTTPBPTTT-PBPEEEEEEETTEE---HHHHHHS-HHHHHHHHHHHHHHTTSTTSHHHHHHHHH-------TT-HHHHHHHHHHHHHHHHHT--

Nearest PDB structures (foldseek):
  1g71-assembly2_B  TM=5.811E-01  e=1.963E-07  Pyrococcus furiosus
  1v34-assembly1_A  TM=5.184E-01  e=2.161E-06  Pyrococcus horikoshii
  9f28-assembly1_A  TM=4.076E-01  e=5.840E-07  Pyrococcus abyssi
  4z1z-assembly1_A  TM=2.156E-01  e=1.227E+00  Sordaria macrospora k-hell

Organism: Methanopyrus kandleri (strain AV19 / DSM 6324 / JCM 9639 / NBRC 100938) (NCBI:txid190192)

Radius of gyration: 19.19 Å; Cα contacts (8 Å, |Δi|>4): 506; chains: 1; bounding box: 48×42×53 Å